Protein AF-0000000072275274 (afdb_homodimer)

Foldseek 3Di:
DADPLLVLLLQLLLVQLVCVFAFDALVVSCVVSVNDSVSSVVSQVLCVVVQQKDWDDDPRTGIHGRDNQQPAFQVNSRCSGVNFDQPDQCLTPRRHDDDPPDPDLVPDPCNVVSNVVVVVVCVFRVQATSVQVNVVHTGPPDDDPDPVPPPPDDPPPPDD/DADPLLVLLLQLLLVQLVCVFAFDALVVSCVVSVNDSVSSVVSQVLCVVVQQKDWDDDPRTGIHGRDNQQPAFQVNSRCSGVNFDQPDQCLTPRRHDDDPPDPDLVPDPVNVVSNVVVVVVCVFRVQATSVQVNVVHTGPPDDDPDPVPPPPDDPPPPDD

Nearest PDB structures (foldseek):
  2y75-assembly1_E  TM=8.906E-01  e=1.916E-09  Bacillus subtilis
  4cic-assembly1_B  TM=8.466E-01  e=2.008E-08  Thermincola potens JR
  6hse-assembly1_A  TM=7.602E-01  e=4.395E-08  Streptomyces venezuelae ATCC 10712
  7b0c-assembly1_B  TM=7.721E-01  e=1.466E-07  Streptomyces coelicolor A3(2)
  3k69-assembly1_A-2  TM=6.746E-01  e=3.126E-05  Lactiplantibacillus plantarum

Radius of gyration: 22.83 Å; Cα contacts (8 Å, |Δi|>4): 471; chains: 2; bounding box: 51×75×67 Å

pLDDT: mean 88.34, std 17.39, range [26.27, 98.5]

Structure (mmCIF, N/CA/C/O backbone):
data_AF-0000000072275274-model_v1
#
loop_
_entity.id
_entity.type
_entity.pdbx_description
1 polymer 'Transcriptional regulator, BadM/Rrf2 family'
#
loop_
_atom_site.group_PDB
_atom_site.id
_atom_site.type_symbol
_atom_site.label_atom_id
_atom_site.label_alt_id
_atom_site.label_comp_id
_atom_site.label_asym_id
_atom_site.label_entity_id
_atom_site.label_seq_id
_atom_site.pdbx_PDB_ins_code
_atom_site.Cartn_x
_atom_site.Cartn_y
_atom_site.Cartn_z
_atom_site.occupancy
_atom_site.B_iso_or_equiv
_atom_site.auth_seq_id
_atom_site.auth_comp_id
_atom_site.auth_asym_id
_atom_site.auth_atom_id
_atom_site.pdbx_PDB_model_num
ATOM 1 N N . MET A 1 1 ? 1.048 -0.5 5.277 1 85.62 1 MET A N 1
ATOM 2 C CA . MET A 1 1 ? 0.809 0.505 6.309 1 85.62 1 MET A CA 1
ATOM 3 C C . MET A 1 1 ? 1.769 1.681 6.156 1 85.62 1 MET A C 1
ATOM 5 O O . MET A 1 1 ? 2.949 1.489 5.863 1 85.62 1 MET A O 1
ATOM 9 N N . ILE A 1 2 ? 1.286 2.84 6.16 1 94.25 2 ILE A N 1
ATOM 10 C CA . ILE A 1 2 ? 2.17 3.998 6.07 1 94.25 2 ILE A CA 1
ATOM 11 C C . ILE A 1 2 ? 3.045 4.074 7.32 1 94.25 2 ILE A C 1
ATOM 13 O O . ILE A 1 2 ? 2.684 3.543 8.375 1 94.25 2 ILE A O 1
ATOM 17 N N . SER A 1 3 ? 4.188 4.684 7.156 1 95.69 3 SER A N 1
ATOM 18 C CA . SER A 1 3 ? 5.113 4.781 8.281 1 95.69 3 SER A CA 1
ATOM 19 C C . SER A 1 3 ? 4.578 5.719 9.359 1 95.69 3 SER A C 1
ATOM 21 O O . SER A 1 3 ? 3.738 6.578 9.078 1 95.69 3 SER A O 1
ATOM 23 N N . GLN A 1 4 ? 5.109 5.531 10.547 1 94.44 4 GLN A N 1
ATOM 24 C CA . GLN A 1 4 ? 4.793 6.453 11.633 1 94.44 4 GLN A CA 1
ATOM 25 C C . GLN A 1 4 ? 5.25 7.871 11.297 1 94.44 4 GLN A C 1
ATOM 27 O O . GLN A 1 4 ? 4.57 8.844 11.633 1 94.44 4 GLN A O 1
ATOM 32 N N . LYS A 1 5 ? 6.344 7.969 10.641 1 96.88 5 LYS A N 1
ATOM 33 C CA . LYS A 1 5 ? 6.859 9.273 10.227 1 96.88 5 LYS A CA 1
ATOM 34 C C . LYS A 1 5 ? 5.875 9.984 9.297 1 96.88 5 LYS A C 1
ATOM 36 O O . LYS A 1 5 ? 5.637 11.18 9.445 1 96.88 5 LYS A O 1
ATOM 41 N N . ALA A 1 6 ? 5.352 9.25 8.383 1 97.06 6 ALA A N 1
ATOM 42 C CA . ALA A 1 6 ? 4.371 9.828 7.469 1 97.06 6 ALA A CA 1
ATOM 43 C C . ALA A 1 6 ? 3.111 10.258 8.211 1 97.06 6 ALA A C 1
ATOM 45 O O . ALA A 1 6 ? 2.561 11.328 7.945 1 97.06 6 ALA A O 1
ATOM 46 N N . LYS A 1 7 ? 2.68 9.422 9.133 1 95.62 7 LYS A N 1
ATOM 47 C CA . LYS A 1 7 ? 1.51 9.766 9.938 1 95.62 7 LYS A CA 1
ATOM 48 C C . LYS A 1 7 ? 1.721 11.078 10.688 1 95.62 7 LYS A C 1
ATOM 50 O O . LYS A 1 7 ? 0.887 11.984 10.609 1 95.62 7 LYS A O 1
ATOM 55 N N . TYR A 1 8 ? 2.842 11.188 11.32 1 96.31 8 TYR A N 1
ATOM 56 C CA . TYR A 1 8 ? 3.172 12.406 12.055 1 96.31 8 TYR A CA 1
ATOM 57 C C . TYR A 1 8 ? 3.338 13.586 11.102 1 96.31 8 TYR A C 1
ATOM 59 O O . TYR A 1 8 ? 2.982 14.719 11.445 1 96.31 8 TYR A O 1
ATOM 67 N N . GLY A 1 9 ? 3.896 13.273 9.961 1 97.5 9 GLY A N 1
ATOM 68 C CA . GLY A 1 9 ? 4.047 14.312 8.961 1 97.5 9 GLY A CA 1
ATOM 69 C C . GLY A 1 9 ? 2.725 14.914 8.523 1 97.5 9 GLY A C 1
ATOM 70 O O . GLY A 1 9 ? 2.582 16.141 8.461 1 97.5 9 GLY A O 1
ATOM 71 N N . PHE A 1 10 ? 1.796 14.047 8.305 1 97.19 10 PHE A N 1
ATOM 72 C CA . PHE A 1 10 ? 0.473 14.523 7.926 1 97.19 10 PHE A CA 1
ATOM 73 C C . PHE A 1 10 ? -0.161 15.32 9.055 1 97.19 10 PHE A C 1
ATOM 75 O O . PHE A 1 10 ? -0.739 16.391 8.828 1 97.19 10 PHE A O 1
ATOM 82 N N . ARG A 1 11 ? -0.043 14.883 10.219 1 95.75 11 ARG A N 1
ATOM 83 C CA . ARG A 1 11 ? -0.607 15.586 11.367 1 95.75 11 ARG A CA 1
ATOM 84 C C . ARG A 1 11 ? 0.014 16.969 11.523 1 95.75 11 ARG A C 1
ATOM 86 O O . ARG A 1 11 ? -0.688 17.938 11.805 1 95.75 11 ARG A O 1
ATOM 93 N N . ALA A 1 12 ? 1.285 17.031 11.359 1 97 12 ALA A N 1
ATOM 94 C CA . ALA A 1 12 ? 1.985 18.312 11.445 1 97 12 ALA A CA 1
ATOM 95 C C . ALA A 1 12 ? 1.513 19.266 10.359 1 97 12 ALA A C 1
ATOM 97 O O . ALA A 1 12 ? 1.253 20.438 10.633 1 97 12 ALA A O 1
ATOM 98 N N . LEU A 1 13 ? 1.371 18.75 9.188 1 97.62 13 LEU A N 1
ATOM 99 C CA . LEU A 1 13 ? 0.952 19.578 8.062 1 97.62 13 LEU A CA 1
ATOM 100 C C . LEU A 1 13 ? -0.469 20.094 8.266 1 97.62 13 LEU A C 1
ATOM 102 O O . LEU A 1 13 ? -0.765 21.25 7.953 1 97.62 13 LEU A O 1
ATOM 106 N N . PHE A 1 14 ? -1.295 19.25 8.82 1 96.25 14 PHE A N 1
ATOM 107 C CA . PHE A 1 14 ? -2.66 19.688 9.094 1 96.25 14 PHE A CA 1
ATOM 108 C C . PHE A 1 14 ? -2.682 20.75 10.188 1 96.25 14 PHE A C 1
ATOM 110 O O . PHE A 1 14 ? -3.459 21.703 10.125 1 96.25 14 PHE A O 1
ATOM 117 N N . ALA A 1 15 ? -1.87 20.531 11.211 1 96 15 ALA A N 1
ATOM 118 C CA . ALA A 1 15 ? -1.771 21.547 12.258 1 96 15 ALA A CA 1
ATOM 119 C C . ALA A 1 15 ? -1.377 22.906 11.672 1 96 15 ALA A C 1
ATOM 121 O O . ALA A 1 15 ? -1.971 23.938 12.016 1 96 15 ALA A O 1
ATOM 122 N N . LEU A 1 16 ? -0.449 22.906 10.797 1 97.12 16 LEU A N 1
ATOM 123 C CA . LEU A 1 16 ? 0.019 24.141 10.18 1 97.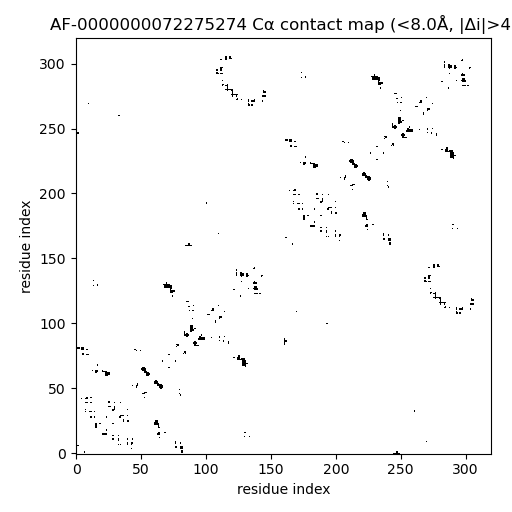12 16 LEU A CA 1
ATOM 124 C C . LEU A 1 16 ? -1.041 24.703 9.242 1 97.12 16 LEU A C 1
ATOM 126 O O . LEU A 1 16 ? -1.216 25.922 9.164 1 97.12 16 LEU A O 1
ATOM 130 N N . ALA A 1 17 ? -1.675 23.828 8.516 1 96.56 17 ALA A N 1
ATOM 131 C CA . ALA A 1 17 ? -2.732 24.266 7.605 1 96.56 17 ALA A CA 1
ATOM 132 C C . ALA A 1 17 ? -3.875 24.922 8.375 1 96.56 17 ALA A C 1
ATOM 134 O O . ALA A 1 17 ? -4.453 25.906 7.918 1 96.56 17 ALA A O 1
ATOM 135 N N . ASP A 1 18 ? -4.16 24.422 9.531 1 94.94 18 ASP A N 1
ATOM 136 C CA . ASP A 1 18 ? -5.25 24.922 10.367 1 94.94 18 ASP A CA 1
ATOM 137 C C . ASP A 1 18 ? -4.926 26.312 10.906 1 94.94 18 ASP A C 1
ATOM 139 O O . ASP A 1 18 ? -5.824 27.047 11.312 1 94.94 18 ASP A O 1
ATOM 143 N N . ALA A 1 19 ? -3.678 26.656 10.906 1 93.38 19 ALA A N 1
ATOM 144 C CA . ALA A 1 19 ? -3.244 27.938 11.445 1 93.38 19 ALA A CA 1
ATOM 145 C C . ALA A 1 19 ? -3.48 29.062 10.445 1 93.38 19 ALA A C 1
ATOM 147 O O . ALA A 1 19 ? -3.254 30.234 10.75 1 93.38 19 ALA A O 1
ATOM 148 N N . GLU A 1 20 ? -3.994 28.766 9.266 1 87.38 20 GLU A N 1
ATOM 149 C CA . GLU A 1 20 ? -4.41 29.719 8.234 1 87.38 20 GLU A CA 1
ATOM 150 C C . GLU A 1 20 ? -3.361 30.812 8.031 1 87.38 20 GLU A C 1
ATOM 152 O O . GLU A 1 20 ? -3.68 32 8.078 1 87.38 20 GLU A O 1
ATOM 157 N N . GLY A 1 21 ? -2.164 30.375 7.781 1 79.62 21 GLY A N 1
ATOM 158 C CA . GLY A 1 21 ? -1.122 31.344 7.465 1 79.62 21 GLY A CA 1
ATOM 159 C C . GLY A 1 21 ? -0.315 31.766 8.68 1 79.62 21 GLY A C 1
ATOM 160 O O . GLY A 1 21 ? 0.692 32.469 8.547 1 79.62 21 GLY A O 1
ATOM 161 N N . GLY A 1 22 ? -0.705 31.344 9.852 1 86.56 22 GLY A N 1
ATOM 162 C CA . GLY A 1 22 ? 0.077 31.625 11.047 1 86.56 22 GLY A CA 1
ATOM 163 C C . GLY A 1 22 ? 1.224 30.656 11.25 1 86.56 22 GLY A C 1
ATOM 164 O O . GLY A 1 22 ? 1.277 29.594 10.609 1 86.56 22 GLY A O 1
ATOM 165 N N . GLN A 1 23 ? 2.146 31.156 12.062 1 94.06 23 GLN A N 1
ATOM 166 C CA . GLN A 1 23 ? 3.279 30.312 12.461 1 94.06 23 GLN A CA 1
ATOM 167 C C . GLN A 1 23 ? 2.998 29.594 13.773 1 94.06 23 GLN A C 1
ATOM 169 O O . GLN A 1 23 ? 2.365 30.156 14.672 1 94.06 23 GLN A O 1
ATOM 174 N N . LEU A 1 24 ? 3.396 28.391 13.789 1 96.69 24 LEU A N 1
ATOM 175 C CA . LEU A 1 24 ? 3.271 27.625 15.031 1 96.69 24 LEU A CA 1
ATOM 176 C C . LEU A 1 24 ? 4.641 27.203 15.555 1 96.69 24 LEU A C 1
ATOM 178 O O . LEU A 1 24 ? 5.516 26.828 14.773 1 96.69 24 LEU A O 1
ATOM 182 N N . ARG A 1 25 ? 4.711 27.328 16.875 1 96.12 25 ARG A N 1
ATOM 183 C CA . ARG A 1 25 ? 5.918 26.812 17.516 1 96.12 25 ARG A CA 1
ATOM 184 C C . ARG A 1 25 ? 5.938 25.297 17.5 1 96.12 25 ARG A C 1
ATOM 186 O O . ARG A 1 25 ? 4.883 24.656 17.578 1 96.12 25 ARG A O 1
ATOM 193 N N . ILE A 1 26 ? 7.148 24.719 17.375 1 96.25 26 ILE A N 1
ATOM 194 C CA . ILE A 1 26 ? 7.297 23.266 17.312 1 96.25 26 ILE A CA 1
ATOM 195 C C . ILE A 1 26 ? 6.695 22.641 18.562 1 96.25 26 ILE A C 1
ATOM 197 O O . ILE A 1 26 ? 6.109 21.547 18.5 1 96.25 26 ILE A O 1
ATOM 201 N N . GLU A 1 27 ? 6.773 23.328 19.734 1 95.75 27 GLU A N 1
ATOM 202 C CA . GLU A 1 27 ? 6.23 22.812 20.984 1 95.75 27 GLU A CA 1
ATOM 203 C C . GLU A 1 27 ? 4.711 22.703 20.922 1 95.75 27 GLU A C 1
ATOM 205 O O . GLU A 1 27 ? 4.133 21.734 21.438 1 95.75 27 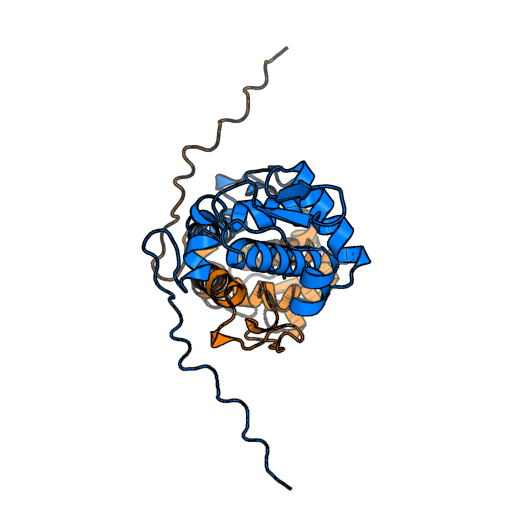GLU A O 1
ATOM 210 N N . ASP A 1 28 ? 4.16 23.625 20.344 1 95.44 28 ASP A N 1
ATOM 211 C CA . ASP A 1 28 ? 2.707 23.641 20.219 1 95.44 28 ASP A CA 1
ATOM 212 C C . ASP A 1 28 ? 2.225 22.531 19.297 1 95.44 28 ASP A C 1
ATOM 214 O O . ASP A 1 28 ? 1.248 21.844 19.594 1 95.44 28 ASP A O 1
ATOM 218 N N . ILE A 1 29 ? 2.924 22.328 18.203 1 96.06 29 ILE A N 1
ATOM 219 C CA . ILE A 1 29 ? 2.561 21.281 17.266 1 96.06 29 ILE A CA 1
ATOM 220 C C . ILE A 1 29 ? 2.719 19.922 17.938 1 96.06 29 ILE A C 1
ATOM 222 O O . ILE A 1 29 ? 1.821 19.078 17.859 1 96.06 29 ILE A O 1
ATOM 226 N N . ALA A 1 30 ? 3.818 19.766 18.609 1 96.62 30 ALA A N 1
ATOM 227 C CA . ALA A 1 30 ? 4.117 18.5 19.266 1 96.62 30 ALA A CA 1
ATOM 228 C C . ALA A 1 30 ? 3.045 18.156 20.297 1 96.62 30 ALA A C 1
ATOM 230 O O . ALA A 1 30 ? 2.561 17.016 20.328 1 96.62 30 ALA A O 1
ATOM 231 N N . GLU A 1 31 ? 2.625 19.109 21.078 1 93.25 31 GLU A N 1
ATOM 232 C CA . GLU A 1 31 ? 1.644 18.906 22.141 1 93.25 31 GLU A CA 1
ATOM 233 C C . GLU A 1 31 ? 0.253 18.656 21.562 1 93.25 31 GLU A C 1
ATOM 235 O O . GLU A 1 31 ? -0.413 17.688 21.938 1 93.25 31 GLU A O 1
ATOM 240 N N . ARG A 1 32 ? -0.113 19.406 20.641 1 89.12 32 ARG A N 1
ATOM 241 C CA . ARG A 1 32 ? -1.459 19.344 20.094 1 89.12 32 ARG A CA 1
ATOM 242 C C . ARG A 1 32 ? -1.647 18.047 19.281 1 89.12 32 ARG A C 1
ATOM 244 O O . ARG A 1 32 ? -2.734 17.469 19.281 1 89.12 32 ARG A O 1
ATOM 251 N N . GLN A 1 33 ? -0.583 17.641 18.594 1 91.75 33 GLN A N 1
ATOM 252 C CA . GLN A 1 33 ? -0.697 16.484 17.719 1 91.75 33 GLN A CA 1
ATOM 253 C C . GLN A 1 33 ? -0.083 15.25 18.359 1 91.75 33 GLN A C 1
ATOM 255 O O . GLN A 1 33 ? 0.022 14.195 17.719 1 91.75 33 GLN A O 1
ATOM 260 N N . ARG A 1 34 ? 0.356 15.375 19.625 1 90.88 34 ARG A N 1
ATOM 261 C CA . ARG A 1 34 ? 0.912 14.258 20.375 1 90.88 34 ARG A CA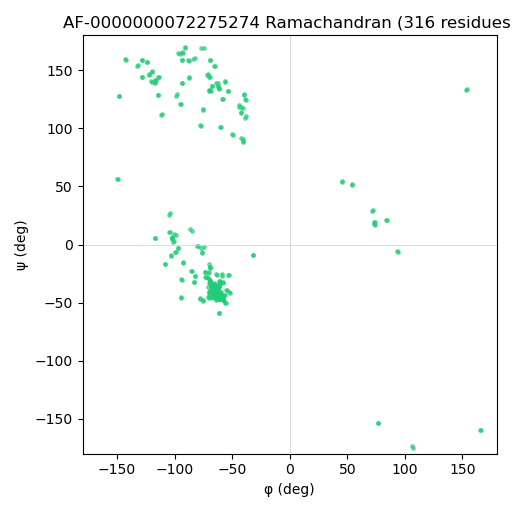 1
ATOM 262 C C . ARG A 1 34 ? 2.061 13.602 19.609 1 90.88 34 ARG A C 1
ATOM 264 O O . ARG A 1 34 ? 2.072 12.383 19.422 1 90.88 34 ARG A O 1
ATOM 271 N N . ILE A 1 35 ? 2.988 14.367 19.188 1 95.19 35 ILE A N 1
ATOM 272 C CA . ILE A 1 35 ? 4.18 13.906 18.469 1 95.19 35 ILE A CA 1
ATOM 273 C C . ILE A 1 35 ? 5.418 14.164 19.328 1 95.19 35 ILE A C 1
ATOM 275 O O . ILE A 1 35 ? 5.613 15.281 19.828 1 95.19 35 ILE A O 1
ATOM 279 N N . PRO A 1 36 ? 6.199 13.125 19.5 1 95.69 36 PRO A N 1
ATOM 280 C CA . PRO A 1 36 ? 7.453 13.406 20.203 1 95.69 36 PRO A CA 1
ATOM 281 C C . PRO A 1 36 ? 8.25 14.539 19.562 1 95.69 36 PRO A C 1
ATOM 283 O O . PRO A 1 36 ? 8.477 14.523 18.344 1 95.69 36 PRO A O 1
ATOM 286 N N . ARG A 1 37 ? 8.695 15.461 20.375 1 96.5 37 ARG A N 1
ATOM 287 C CA . ARG A 1 37 ? 9.305 16.688 19.891 1 96.5 37 ARG A CA 1
ATOM 288 C C . ARG A 1 37 ? 10.523 16.391 19.016 1 96.5 37 ARG A C 1
ATOM 290 O O . ARG A 1 37 ? 10.695 17 17.953 1 96.5 37 ARG A O 1
ATOM 297 N N . LYS A 1 38 ? 11.336 15.492 19.438 1 96.44 38 LYS A N 1
ATOM 298 C CA . LYS A 1 38 ? 12.555 15.172 18.688 1 96.44 38 LYS A CA 1
ATOM 299 C C . LYS A 1 38 ? 12.227 14.609 17.312 1 96.44 38 LYS A C 1
ATOM 301 O O . LYS A 1 38 ? 12.891 14.938 16.328 1 96.44 38 LYS A O 1
ATOM 306 N N . PHE A 1 39 ? 11.258 13.82 17.297 1 96.44 39 PHE A N 1
ATOM 307 C CA . PHE A 1 39 ? 10.828 13.234 16.047 1 96.44 39 PHE A CA 1
ATOM 308 C C . PHE A 1 39 ? 10.219 14.289 15.133 1 96.44 39 PHE A C 1
ATOM 310 O O . PHE A 1 39 ? 10.477 14.305 13.922 1 96.44 39 PHE A O 1
ATOM 317 N N . LEU A 1 40 ? 9.453 15.188 15.727 1 98 40 LEU A N 1
ATOM 318 C CA . LEU A 1 40 ? 8.812 16.266 14.977 1 98 40 LEU A CA 1
ATOM 319 C C . LEU A 1 40 ? 9.852 17.188 14.359 1 98 40 LEU A C 1
ATOM 321 O O . LEU A 1 40 ? 9.672 17.672 13.234 1 98 40 LEU A O 1
ATOM 325 N N . GLU A 1 41 ? 10.898 17.438 15.023 1 97.62 41 GLU A N 1
ATOM 326 C CA . GLU A 1 41 ? 11.969 18.266 14.5 1 97.62 41 GLU A CA 1
ATOM 327 C C . GLU A 1 41 ? 12.539 17.688 13.211 1 97.62 41 GLU A C 1
ATOM 329 O O . GLU A 1 41 ? 12.75 18.422 12.234 1 97.62 41 GLU A O 1
ATOM 334 N N . GLN A 1 42 ? 12.75 16.406 13.203 1 97.69 42 GLN A N 1
ATOM 335 C CA . GLN A 1 42 ? 13.281 15.734 12.016 1 97.69 42 GLN A CA 1
ATOM 336 C C . GLN A 1 42 ? 12.281 15.805 10.859 1 97.69 42 GLN A C 1
ATOM 338 O O . GLN A 1 42 ? 12.672 16.031 9.711 1 97.69 42 GLN A O 1
ATOM 343 N N . ILE A 1 43 ? 11.094 15.609 11.156 1 98.19 43 ILE A N 1
ATOM 344 C CA . ILE A 1 43 ? 10.039 15.633 10.148 1 98.19 43 ILE A CA 1
ATOM 345 C C . ILE A 1 43 ? 9.93 17.031 9.547 1 98.19 43 ILE A C 1
ATOM 347 O O . ILE A 1 43 ? 9.898 17.188 8.32 1 98.19 43 ILE A O 1
ATOM 351 N N . LEU A 1 44 ? 9.906 18.062 10.438 1 98.06 44 LEU A N 1
ATOM 352 C CA . LEU A 1 44 ? 9.766 19.438 9.969 1 98.06 44 LEU A CA 1
ATOM 353 C C . LEU A 1 44 ? 10.984 19.875 9.164 1 98.06 44 LEU A C 1
ATOM 355 O O . LEU A 1 44 ? 10.859 20.641 8.211 1 98.06 44 LEU A O 1
ATOM 359 N N . LEU A 1 45 ? 12.117 19.359 9.539 1 97.69 45 LEU A N 1
ATOM 360 C CA . LEU A 1 45 ? 13.32 19.656 8.773 1 97.69 45 LEU A CA 1
ATOM 361 C C . LEU A 1 45 ? 13.219 19.062 7.363 1 97.69 45 LEU A C 1
ATOM 363 O O . LEU A 1 45 ? 13.531 19.75 6.383 1 97.69 45 LEU A O 1
ATOM 367 N N . ASP A 1 46 ? 12.781 17.859 7.285 1 97.38 46 ASP A N 1
ATOM 368 C CA . ASP A 1 46 ? 12.594 17.203 5.992 1 97.38 46 ASP A CA 1
ATOM 369 C C . ASP A 1 46 ? 11.578 17.969 5.137 1 97.38 46 ASP A C 1
ATOM 371 O O . ASP A 1 46 ? 11.82 18.219 3.955 1 97.38 46 ASP A O 1
ATOM 375 N N . LEU A 1 47 ? 10.477 18.328 5.738 1 98.06 47 LEU A N 1
ATOM 376 C CA . LEU A 1 47 ? 9.422 19.047 5.031 1 98.06 47 LEU A CA 1
ATOM 377 C C . LEU A 1 47 ? 9.914 20.406 4.559 1 98.06 47 LEU A C 1
ATOM 379 O O . LEU A 1 47 ? 9.539 20.875 3.479 1 98.06 47 LEU A O 1
ATOM 383 N N . LYS A 1 48 ? 10.734 21.047 5.375 1 97.56 48 LYS A N 1
ATOM 384 C CA . LYS A 1 48 ? 11.32 22.344 5.02 1 97.56 48 LYS A CA 1
ATOM 385 C C . LYS A 1 48 ? 12.273 22.203 3.834 1 97.56 48 LYS A C 1
ATOM 387 O O . LYS A 1 48 ? 12.211 23 2.889 1 97.56 48 LYS A O 1
ATOM 392 N N . HIS A 1 49 ? 13.062 21.172 3.857 1 97.19 49 HIS A N 1
ATOM 393 C CA . HIS A 1 49 ? 14.031 20.938 2.797 1 97.19 49 HIS A CA 1
ATOM 394 C C . HIS A 1 49 ? 13.344 20.688 1.461 1 97.19 49 HIS A C 1
ATOM 396 O O . HIS A 1 49 ? 13.883 21.016 0.405 1 97.19 49 HIS A O 1
ATOM 402 N N . HIS A 1 50 ? 12.148 20.219 1.548 1 96.31 50 HIS A N 1
ATOM 403 C CA . HIS A 1 50 ? 11.445 19.875 0.318 1 96.31 50 HIS A CA 1
ATOM 404 C C . HIS A 1 50 ? 10.422 20.938 -0.053 1 96.31 50 HIS A C 1
ATOM 406 O O . HIS A 1 50 ? 9.578 20.719 -0.932 1 96.31 50 HIS A O 1
ATOM 412 N N . GLY A 1 51 ? 10.414 22.016 0.661 1 96.62 51 GLY A N 1
ATOM 413 C CA . GLY A 1 51 ? 9.672 23.203 0.258 1 96.62 51 GLY A CA 1
ATOM 414 C C . GLY A 1 51 ? 8.211 23.156 0.66 1 96.62 51 GLY A C 1
ATOM 415 O O . GLY A 1 51 ? 7.379 23.844 0.068 1 96.62 51 GLY A O 1
ATOM 416 N N . LEU A 1 52 ? 7.863 22.359 1.632 1 97.5 52 LEU A N 1
ATOM 417 C CA . LEU A 1 52 ? 6.473 22.297 2.072 1 97.5 52 LEU A CA 1
ATOM 418 C C . LEU A 1 52 ? 6.234 23.234 3.25 1 97.5 52 LEU A C 1
ATOM 420 O O . LEU A 1 52 ? 5.129 23.75 3.418 1 97.5 52 LEU A O 1
ATOM 424 N N . VAL A 1 53 ? 7.32 23.438 4.059 1 97.62 53 VAL A N 1
ATOM 425 C CA . VAL A 1 53 ? 7.203 24.281 5.242 1 97.62 53 VAL A CA 1
ATOM 426 C C . VAL A 1 53 ? 8.367 25.266 5.293 1 97.62 53 VAL A C 1
ATOM 428 O O . VAL A 1 53 ? 9.398 25.047 4.645 1 97.62 53 VAL A O 1
ATOM 431 N N . VAL A 1 54 ? 8.141 26.375 5.941 1 97.06 54 VAL A N 1
ATOM 432 C CA . VAL A 1 54 ? 9.18 27.359 6.191 1 97.06 54 VAL A CA 1
ATOM 433 C C . VAL A 1 54 ? 9.367 27.547 7.699 1 97.06 54 VAL A C 1
ATOM 435 O O . VAL A 1 54 ? 8.43 27.344 8.477 1 97.06 54 VAL A O 1
ATOM 438 N N . SER A 1 55 ? 10.578 27.844 8.055 1 96 55 SER A N 1
ATOM 439 C CA . SER A 1 55 ? 10.891 28.078 9.461 1 96 55 SER A CA 1
ATOM 440 C C . SER A 1 55 ? 11.344 29.516 9.695 1 96 55 SER A C 1
ATOM 442 O O . SER A 1 55 ? 11.977 30.125 8.836 1 96 55 SER A O 1
ATOM 444 N N . PHE A 1 56 ? 10.922 30.047 10.797 1 94.25 56 PHE A N 1
ATOM 445 C CA . PHE A 1 56 ? 11.297 31.391 11.227 1 94.25 56 PHE A CA 1
ATOM 446 C C . PHE A 1 56 ? 12.016 31.344 12.57 1 94.25 56 PHE A C 1
ATOM 448 O O . PHE A 1 56 ? 11.625 30.578 13.461 1 94.25 56 PHE A O 1
ATOM 455 N N . ARG A 1 57 ? 13.031 32.156 12.656 1 90.88 57 ARG A N 1
ATOM 456 C CA . ARG A 1 57 ? 13.805 32.219 13.898 1 90.88 57 ARG A CA 1
ATOM 457 C C . ARG A 1 57 ? 13.328 33.344 14.797 1 90.88 57 ARG A C 1
ATOM 459 O O . ARG A 1 57 ? 12.602 34.25 14.344 1 90.88 57 ARG A O 1
ATOM 466 N N . GLY A 1 58 ? 13.695 33.344 16.109 1 86.88 58 GLY A N 1
ATOM 467 C CA . GLY A 1 58 ? 13.406 34.406 17.047 1 86.88 58 GLY A CA 1
ATOM 468 C C . GLY A 1 58 ? 12.328 34.062 18.047 1 86.88 58 GLY A C 1
ATOM 469 O O . GLY A 1 58 ? 11.812 32.938 18.047 1 86.88 58 GLY A O 1
ATOM 470 N N . LYS A 1 59 ? 11.867 35 18.891 1 85 59 LYS A N 1
ATOM 471 C CA . LYS A 1 59 ? 10.898 34.812 19.969 1 85 59 LYS A CA 1
ATOM 472 C C . LYS A 1 59 ? 9.539 34.375 19.422 1 85 59 LYS A C 1
ATOM 474 O O . LYS A 1 59 ? 8.844 33.562 20.016 1 85 59 LYS A O 1
ATOM 479 N N . ASN A 1 60 ? 9.273 34.938 18.281 1 83.38 60 ASN A N 1
ATOM 480 C CA . ASN A 1 60 ? 8 34.594 17.656 1 83.38 60 ASN A CA 1
ATOM 481 C C . ASN A 1 60 ? 8.195 33.625 16.5 1 83.38 60 ASN A C 1
ATOM 483 O O . ASN A 1 60 ? 7.402 33.594 15.555 1 83.38 60 ASN A O 1
ATOM 487 N N . GLY A 1 61 ? 9.289 32.875 16.656 1 90.69 61 GLY A N 1
ATOM 488 C CA . GLY A 1 61 ? 9.586 31.969 15.57 1 90.69 61 GLY A CA 1
ATOM 489 C C . GLY A 1 61 ? 8.703 30.734 15.57 1 90.69 61 GLY A C 1
ATOM 490 O O . GLY A 1 61 ? 7.844 30.578 16.438 1 90.69 61 GLY A O 1
ATOM 491 N N . GLY A 1 62 ? 8.789 29.953 14.414 1 95.94 62 GLY A N 1
ATOM 492 C CA . GLY A 1 62 ? 7.977 28.766 14.234 1 95.94 62 GLY A CA 1
ATOM 493 C C . GLY A 1 62 ? 7.961 28.266 12.805 1 95.94 62 GLY A C 1
ATOM 494 O O . GLY A 1 62 ? 8.945 28.406 12.078 1 95.94 62 GLY A O 1
ATOM 495 N N . TYR A 1 63 ? 6.98 27.531 12.562 1 97.62 63 TYR A N 1
ATOM 496 C CA . TYR A 1 63 ? 6.836 26.906 11.25 1 97.62 63 TYR A CA 1
ATOM 497 C C . TYR A 1 63 ? 5.52 27.312 10.602 1 97.62 63 TYR A C 1
ATOM 499 O O . TYR A 1 63 ? 4.527 27.562 11.289 1 97.62 63 TYR A O 1
ATOM 507 N N . ALA A 1 64 ? 5.57 27.422 9.336 1 97.31 64 ALA A N 1
ATOM 508 C CA . ALA A 1 64 ? 4.375 27.688 8.547 1 97.31 64 ALA A CA 1
ATOM 509 C C . ALA A 1 64 ? 4.41 26.922 7.223 1 97.31 64 ALA A C 1
ATOM 511 O O . ALA A 1 64 ? 5.477 26.469 6.789 1 97.31 64 ALA A O 1
ATOM 512 N N . LEU A 1 65 ? 3.246 26.734 6.633 1 97.31 65 LEU A N 1
ATOM 513 C CA . LEU A 1 65 ? 3.223 26.156 5.293 1 97.31 65 LEU A CA 1
ATOM 514 C C . LEU A 1 65 ? 3.834 27.109 4.273 1 97.31 65 LEU A C 1
ATOM 516 O O . LEU A 1 65 ? 3.584 28.312 4.316 1 97.31 65 LEU A O 1
ATOM 520 N N . ARG A 1 66 ? 4.594 26.594 3.459 1 96.31 66 ARG A N 1
ATOM 521 C CA . ARG A 1 66 ? 5.176 27.391 2.389 1 96.31 66 ARG A CA 1
ATOM 522 C C . ARG A 1 66 ? 4.207 27.547 1.222 1 96.31 66 ARG A C 1
ATOM 524 O O . ARG A 1 66 ? 4.273 28.516 0.468 1 96.31 66 ARG A O 1
ATOM 531 N N . ARG A 1 67 ? 3.334 26.594 1.071 1 95.06 67 ARG A N 1
ATOM 532 C CA . ARG A 1 67 ? 2.377 26.531 -0.027 1 95.06 67 ARG A CA 1
ATOM 533 C C . ARG A 1 67 ? 0.947 26.438 0.498 1 95.06 67 ARG A C 1
ATOM 535 O O . ARG A 1 67 ? 0.726 26.047 1.644 1 95.06 67 ARG A O 1
ATOM 542 N N . ASP A 1 68 ? -0.012 26.844 -0.344 1 96.56 68 ASP A N 1
ATOM 543 C CA . ASP A 1 68 ? -1.42 26.672 -0.001 1 96.56 68 ASP A CA 1
ATOM 544 C C . ASP A 1 68 ? -1.762 25.188 0.172 1 96.56 68 ASP A C 1
ATOM 546 O O . ASP A 1 68 ? -1.344 24.344 -0.631 1 96.56 68 ASP A O 1
ATOM 550 N N . PRO A 1 69 ? -2.477 24.844 1.217 1 97.44 69 PRO A N 1
ATOM 551 C CA . PRO A 1 69 ? -2.857 23.453 1.431 1 97.44 69 PRO A CA 1
ATOM 552 C C . PRO A 1 69 ? -3.555 22.844 0.219 1 97.44 69 PRO A C 1
ATOM 554 O O . PRO A 1 69 ? -3.48 21.625 0.006 1 97.44 69 PRO A O 1
ATOM 557 N N . LYS A 1 70 ? -4.215 23.609 -0.627 1 96.81 70 LYS A N 1
ATOM 558 C CA . LYS A 1 70 ? -4.93 23.125 -1.805 1 96.81 70 LYS A CA 1
ATOM 559 C C . LYS A 1 70 ? -3.961 22.641 -2.873 1 96.81 70 LYS A C 1
ATOM 561 O O . LYS A 1 70 ? -4.355 21.906 -3.785 1 96.81 70 LYS A O 1
ATOM 566 N N . ASP A 1 71 ? -2.727 23.047 -2.73 1 97.12 71 ASP A N 1
ATOM 567 C CA . ASP A 1 71 ? -1.731 22.734 -3.748 1 97.12 71 ASP A CA 1
ATOM 568 C C . ASP A 1 71 ? -0.848 21.562 -3.297 1 97.12 71 ASP A C 1
ATOM 570 O O . ASP A 1 71 ? 0.109 21.203 -3.986 1 97.12 71 ASP A O 1
ATOM 574 N N . ILE A 1 72 ? -1.094 21 -2.178 1 97.81 72 ILE A N 1
ATOM 575 C CA . ILE A 1 72 ? -0.293 19.906 -1.633 1 97.81 72 ILE A CA 1
ATOM 576 C C . ILE A 1 72 ? -1.104 18.609 -1.645 1 97.81 72 ILE A C 1
ATOM 578 O O . ILE A 1 72 ? -2.07 18.469 -0.89 1 97.81 72 ILE A O 1
ATOM 582 N N . SER A 1 73 ? -0.726 17.672 -2.451 1 98.12 73 SER A N 1
ATOM 583 C CA . SER A 1 73 ? -1.447 16.406 -2.553 1 98.12 73 SER A CA 1
ATOM 584 C C . SER A 1 73 ? -0.932 15.398 -1.537 1 98.12 73 SER A C 1
ATOM 586 O O . SER A 1 73 ? 0.189 15.523 -1.039 1 98.12 73 SER A O 1
ATOM 588 N N . PHE A 1 74 ? -1.73 14.461 -1.248 1 98.5 74 PHE A N 1
ATOM 589 C CA . PHE A 1 74 ? -1.327 13.391 -0.335 1 98.5 74 PHE A CA 1
ATOM 590 C C . PHE A 1 74 ? -0.164 12.594 -0.913 1 98.5 74 PHE A C 1
ATOM 592 O O . PHE A 1 74 ? 0.724 12.164 -0.176 1 98.5 74 PHE A O 1
ATOM 599 N N . THR A 1 75 ? -0.186 12.367 -2.223 1 97.88 75 THR A N 1
ATOM 600 C CA . THR A 1 75 ? 0.883 11.609 -2.867 1 97.88 75 THR A CA 1
ATOM 601 C C . THR A 1 75 ? 2.225 12.312 -2.693 1 97.88 75 THR A C 1
ATOM 603 O O . THR A 1 75 ? 3.246 11.672 -2.445 1 97.88 75 THR A O 1
ATOM 606 N N . GLU A 1 76 ? 2.178 13.625 -2.867 1 97.5 76 GLU A N 1
ATOM 607 C CA . GLU A 1 76 ? 3.406 14.398 -2.715 1 97.5 76 GLU A CA 1
ATOM 608 C C . GLU A 1 76 ? 4.012 14.203 -1.327 1 97.5 76 GLU A C 1
ATOM 610 O O . GLU A 1 76 ? 5.207 13.93 -1.198 1 97.5 76 GLU A O 1
ATOM 615 N N . VAL A 1 77 ? 3.215 14.289 -0.304 1 98.31 77 VAL A N 1
ATOM 616 C CA . VAL A 1 77 ? 3.676 14.164 1.076 1 98.31 77 VAL A CA 1
ATOM 617 C C . VAL A 1 77 ? 4.148 12.734 1.34 1 98.31 77 VAL A C 1
ATOM 619 O O . VAL A 1 77 ? 5.219 12.523 1.911 1 98.31 77 VAL A O 1
ATOM 622 N N . LEU A 1 78 ? 3.367 11.789 0.902 1 97.88 78 LEU A N 1
ATOM 623 C CA . LEU A 1 78 ? 3.697 10.383 1.132 1 97.88 78 LEU A CA 1
ATOM 624 C C . LEU A 1 78 ? 5.023 10.023 0.471 1 97.88 78 LEU A C 1
ATOM 626 O O . LEU A 1 78 ? 5.875 9.383 1.09 1 97.88 78 LEU A O 1
ATOM 630 N N . ARG A 1 79 ? 5.23 10.406 -0.76 1 96.81 79 ARG A N 1
ATOM 631 C CA . ARG A 1 79 ? 6.453 10.086 -1.483 1 96.81 79 ARG A CA 1
ATOM 632 C C . ARG A 1 79 ? 7.66 10.781 -0.857 1 96.81 79 ARG A C 1
ATOM 634 O O . ARG A 1 79 ? 8.766 10.234 -0.849 1 96.81 79 ARG A O 1
ATOM 641 N N . LEU A 1 80 ? 7.41 11.938 -0.371 1 96.94 80 LEU A N 1
ATOM 642 C CA . LEU A 1 80 ? 8.484 12.688 0.272 1 96.94 80 LEU A CA 1
ATOM 643 C C . LEU A 1 80 ? 8.984 11.961 1.517 1 96.94 80 LEU A C 1
ATOM 645 O O . LEU A 1 80 ? 10.188 11.906 1.771 1 96.94 80 LEU A O 1
ATOM 649 N N . ILE A 1 81 ? 8.086 11.398 2.258 1 97.06 81 ILE A N 1
ATOM 650 C CA . ILE A 1 81 ? 8.445 10.844 3.559 1 97.06 81 ILE A CA 1
ATOM 651 C C . ILE A 1 81 ? 8.75 9.352 3.42 1 97.06 81 ILE A C 1
ATOM 653 O O . ILE A 1 81 ? 9.758 8.867 3.93 1 97.06 81 ILE A O 1
ATOM 657 N N . ASP A 1 82 ? 7.859 8.617 2.666 1 96.19 82 ASP A N 1
ATOM 658 C CA . ASP A 1 82 ? 7.969 7.164 2.611 1 96.19 82 ASP A CA 1
ATOM 659 C C . ASP A 1 82 ? 8.68 6.715 1.338 1 96.19 82 ASP A C 1
ATOM 661 O O . ASP A 1 82 ? 9.031 5.543 1.197 1 96.19 82 ASP A O 1
ATOM 665 N N . GLY A 1 83 ? 8.977 7.59 0.446 1 95.25 83 GLY A N 1
ATOM 666 C CA . GLY A 1 83 ? 9.57 7.195 -0.822 1 95.25 83 GLY A CA 1
ATOM 667 C C . GLY A 1 83 ? 8.57 6.598 -1.789 1 95.25 83 GLY A C 1
ATOM 668 O O . GLY A 1 83 ? 7.398 6.988 -1.802 1 95.25 83 GLY A O 1
ATOM 669 N N . PRO A 1 84 ? 9.094 5.73 -2.701 1 95.38 84 PRO A N 1
ATOM 670 C CA . PRO A 1 84 ? 8.18 5.117 -3.67 1 95.38 84 PRO A CA 1
ATOM 671 C C . PRO A 1 84 ? 7.027 4.375 -3.004 1 95.38 84 PRO A C 1
ATOM 673 O O . PRO A 1 84 ? 7.219 3.723 -1.975 1 95.38 84 PRO A O 1
ATOM 676 N N . ILE A 1 85 ? 5.883 4.504 -3.582 1 95.75 85 ILE A N 1
ATOM 677 C CA . ILE A 1 85 ? 4.711 3.926 -2.936 1 95.75 85 ILE A CA 1
ATOM 678 C C . ILE A 1 85 ? 4.113 2.836 -3.824 1 95.75 85 ILE A C 1
ATOM 680 O O . ILE A 1 85 ? 3.066 2.271 -3.506 1 95.75 85 ILE A O 1
ATOM 684 N N . ALA A 1 86 ? 4.77 2.516 -4.93 1 96.31 86 ALA A N 1
ATOM 685 C CA . ALA A 1 86 ? 4.289 1.467 -5.824 1 96.31 86 ALA A CA 1
ATOM 686 C C . ALA A 1 86 ? 4.434 0.09 -5.18 1 96.31 86 ALA A C 1
ATOM 688 O O . ALA A 1 86 ? 5.43 -0.189 -4.512 1 96.31 86 ALA A O 1
ATOM 689 N N . PRO A 1 87 ? 3.48 -0.787 -5.453 1 96.06 87 PRO A N 1
ATOM 690 C CA . PRO A 1 87 ? 3.562 -2.125 -4.863 1 96.06 87 PRO A CA 1
ATOM 691 C C . PRO A 1 87 ? 4.629 -2.996 -5.523 1 96.06 87 PRO A C 1
ATOM 693 O O . PRO A 1 87 ? 5.059 -3.996 -4.945 1 96.06 87 PRO A O 1
ATOM 696 N N . LEU A 1 88 ? 5.004 -2.701 -6.758 1 95.5 88 LEU A N 1
ATOM 697 C CA . LEU A 1 88 ? 6.051 -3.371 -7.52 1 95.5 88 LEU A CA 1
ATOM 698 C C . LEU A 1 88 ? 7.043 -2.359 -8.086 1 95.5 88 LEU A C 1
ATOM 700 O O . LEU A 1 88 ? 6.656 -1.257 -8.477 1 95.5 88 LEU A O 1
ATOM 704 N N . PRO A 1 89 ? 8.266 -2.777 -8.109 1 93.88 89 PRO A N 1
ATOM 705 C CA . PRO A 1 89 ? 9.242 -1.815 -8.625 1 93.88 89 PRO A CA 1
ATOM 706 C C . PRO A 1 89 ? 8.961 -1.42 -10.078 1 93.88 89 PRO A C 1
ATOM 708 O O . PRO A 1 89 ? 9.219 -0.279 -10.469 1 93.88 89 PRO A O 1
ATOM 711 N N . CYS A 1 90 ? 8.43 -2.258 -10.844 1 94.31 90 CYS A N 1
ATOM 712 C CA . CYS A 1 90 ? 8.188 -1.994 -12.25 1 94.31 90 CYS A CA 1
ATOM 713 C C . CYS A 1 90 ? 6.98 -1.078 -12.438 1 94.31 90 CYS A C 1
ATOM 715 O O . CYS A 1 90 ? 6.703 -0.627 -13.547 1 94.31 90 CYS A O 1
ATOM 717 N N . LEU A 1 91 ? 6.289 -0.8 -11.328 1 95.19 91 LEU A N 1
ATOM 718 C CA . LEU A 1 91 ? 5.133 0.084 -11.398 1 95.19 91 LEU A CA 1
ATOM 719 C C . LEU A 1 91 ? 5.477 1.475 -10.875 1 95.19 91 LEU A C 1
ATOM 721 O O . LEU A 1 91 ? 4.68 2.406 -11.008 1 95.19 91 LEU A O 1
ATOM 725 N N . SER A 1 92 ? 6.633 1.627 -10.289 1 95.06 92 SER A N 1
ATOM 726 C CA . SER A 1 92 ? 6.965 2.887 -9.633 1 95.06 92 SER A CA 1
ATOM 727 C C . SER A 1 92 ? 7.172 4.004 -10.656 1 95.06 92 SER A C 1
ATOM 729 O O . SER A 1 92 ? 7.895 3.828 -11.633 1 95.06 92 SER A O 1
ATOM 731 N N . ARG A 1 93 ? 6.586 5.082 -10.406 1 91.44 93 ARG A N 1
ATOM 732 C CA . ARG A 1 93 ? 6.734 6.246 -11.273 1 91.44 93 ARG A CA 1
ATOM 733 C C . ARG A 1 93 ? 7.977 7.051 -10.898 1 91.44 93 ARG A C 1
ATOM 735 O O . ARG A 1 93 ? 8.539 7.758 -11.734 1 91.44 93 ARG A O 1
ATOM 742 N N . THR A 1 94 ? 8.43 6.906 -9.664 1 91.88 94 THR A N 1
ATOM 743 C CA . THR A 1 94 ? 9.523 7.719 -9.141 1 91.88 94 THR A CA 1
ATOM 744 C C . THR A 1 94 ? 10.789 6.891 -9 1 91.88 94 THR A C 1
ATOM 746 O O . THR A 1 94 ? 11.891 7.441 -8.867 1 91.88 94 THR A O 1
ATOM 749 N N . ALA A 1 95 ? 10.711 5.609 -9.016 1 93.44 95 ALA A N 1
ATOM 750 C CA . ALA A 1 95 ? 11.859 4.723 -8.836 1 93.44 95 ALA A CA 1
ATOM 751 C C . ALA A 1 95 ? 11.664 3.416 -9.594 1 93.44 95 ALA A C 1
ATOM 753 O O . ALA A 1 95 ? 11.805 2.332 -9.031 1 93.44 95 ALA A O 1
ATOM 754 N N . TYR A 1 96 ? 11.445 3.535 -10.852 1 94.19 96 TYR A N 1
ATOM 755 C CA . TYR A 1 96 ? 11.203 2.369 -11.695 1 94.19 96 TYR A CA 1
ATOM 756 C C . TYR A 1 96 ? 12.414 1.444 -11.703 1 94.19 96 TYR A C 1
ATOM 758 O O . TYR A 1 96 ? 13.555 1.901 -11.828 1 94.19 96 TYR A O 1
ATOM 766 N N . ARG A 1 97 ? 12.133 0.208 -11.586 1 91.81 97 ARG A N 1
ATOM 767 C CA . ARG A 1 97 ? 13.094 -0.871 -11.773 1 91.81 97 ARG A CA 1
ATOM 768 C C . ARG A 1 97 ? 12.422 -2.123 -12.32 1 91.81 97 ARG A C 1
ATOM 770 O O . ARG A 1 97 ? 11.414 -2.58 -11.773 1 91.81 97 ARG A O 1
ATOM 777 N N . ALA A 1 98 ? 13 -2.553 -13.344 1 90.12 98 ALA A N 1
ATOM 778 C CA . ALA A 1 98 ? 12.445 -3.793 -13.891 1 90.12 98 ALA A CA 1
ATOM 779 C C . ALA A 1 98 ? 12.609 -4.945 -12.898 1 90.12 98 ALA A C 1
ATOM 781 O O . ALA A 1 98 ? 13.633 -5.051 -12.219 1 90.12 98 ALA A O 1
ATOM 782 N N . CYS A 1 99 ? 11.586 -5.699 -12.836 1 87.25 99 CYS A N 1
ATOM 783 C CA . CYS A 1 99 ? 11.711 -6.898 -12.016 1 87.25 99 CYS A CA 1
ATOM 784 C C . CYS A 1 99 ? 12.68 -7.891 -12.641 1 87.25 99 CYS A C 1
ATOM 786 O O . CYS A 1 99 ? 12.633 -8.133 -13.852 1 87.25 99 CYS A O 1
ATOM 788 N N . GLU A 1 100 ? 13.555 -8.398 -11.922 1 79.25 100 GLU A N 1
ATOM 789 C CA . GLU A 1 100 ? 14.547 -9.336 -12.422 1 79.25 100 GLU A CA 1
ATOM 790 C C . GLU A 1 100 ? 13.906 -10.68 -12.781 1 79.25 100 GLU A C 1
ATOM 792 O O . GLU A 1 100 ? 14.398 -11.391 -13.656 1 79.25 100 GLU A O 1
ATOM 797 N N . ASP A 1 101 ? 12.875 -10.969 -12.242 1 77.25 101 ASP A N 1
ATOM 798 C CA . ASP A 1 101 ? 12.242 -12.281 -12.367 1 77.25 101 ASP A CA 1
ATOM 799 C C . ASP A 1 101 ? 11.031 -12.227 -13.289 1 77.25 101 ASP A C 1
ATOM 801 O O . ASP A 1 101 ? 10.258 -13.18 -13.367 1 77.25 101 ASP A O 1
ATOM 805 N N . CYS A 1 102 ? 10.914 -11.109 -13.969 1 81.5 102 CYS A N 1
ATOM 806 C CA . CYS A 1 102 ? 9.758 -10.938 -14.844 1 81.5 102 CYS A CA 1
ATOM 807 C C . CYS A 1 102 ? 10.117 -11.258 -16.297 1 81.5 102 CYS A C 1
ATOM 809 O O . CYS A 1 102 ? 11.18 -10.859 -16.766 1 81.5 102 CYS A O 1
ATOM 811 N N . GLU A 1 103 ? 9.391 -12.141 -17.031 1 74.56 103 GLU A N 1
ATOM 812 C CA . GLU A 1 103 ? 9.617 -12.492 -18.438 1 74.56 103 GLU A CA 1
ATOM 813 C C . GLU A 1 103 ? 9.148 -11.375 -19.375 1 74.56 103 GLU A C 1
ATOM 815 O O . GLU A 1 103 ? 9.398 -11.43 -20.578 1 74.56 103 GLU A O 1
ATOM 820 N N . GLY A 1 104 ? 8.641 -10.414 -18.891 1 79.44 104 GLY A N 1
ATOM 821 C CA . GLY A 1 104 ? 8.094 -9.281 -19.641 1 79.44 104 GLY A CA 1
ATOM 822 C C . GLY A 1 104 ? 6.984 -8.562 -18.906 1 79.44 104 GLY A C 1
ATOM 823 O O . GLY A 1 104 ? 6.086 -9.195 -18.359 1 79.44 104 GLY A O 1
ATOM 824 N N . GLU A 1 105 ? 7 -7.336 -18.844 1 83.62 105 GLU A N 1
ATOM 825 C CA . GLU A 1 105 ? 6.07 -6.52 -18.078 1 83.62 105 GLU A CA 1
ATOM 826 C C . GLU A 1 105 ? 4.668 -6.566 -18.672 1 83.62 105 GLU A C 1
ATOM 828 O O . GLU A 1 105 ? 3.676 -6.551 -17.938 1 83.62 105 GLU A O 1
ATOM 833 N N . THR A 1 106 ? 4.613 -6.719 -20.031 1 81.94 106 THR A N 1
ATOM 834 C CA . THR A 1 106 ? 3.312 -6.699 -20.688 1 81.94 106 THR A CA 1
ATOM 835 C C . THR A 1 106 ? 2.543 -7.984 -20.406 1 81.94 106 THR A C 1
ATOM 837 O O . THR A 1 106 ? 1.313 -7.977 -20.344 1 81.94 106 THR A O 1
ATOM 840 N N . ALA A 1 107 ? 3.316 -9.016 -20.188 1 82.69 107 ALA A N 1
ATOM 841 C CA . ALA A 1 107 ? 2.689 -10.32 -19.969 1 82.69 107 ALA A CA 1
ATOM 842 C C . ALA A 1 107 ? 2.562 -10.625 -18.469 1 82.69 107 ALA A C 1
ATOM 844 O O . ALA A 1 107 ? 1.97 -11.633 -18.094 1 82.69 107 ALA A O 1
ATOM 845 N N . CYS A 1 108 ? 3.062 -9.742 -17.688 1 91.81 108 CYS A N 1
ATOM 846 C CA . CYS A 1 108 ? 3.09 -10.023 -16.25 1 91.81 108 CYS A CA 1
ATOM 847 C C . CYS A 1 108 ? 1.703 -9.867 -15.641 1 91.81 108 CYS A C 1
ATOM 849 O O . CYS A 1 108 ? 1.174 -8.758 -15.562 1 91.81 108 CYS A O 1
ATOM 851 N N . ARG A 1 109 ? 1.206 -10.938 -15.141 1 93.62 109 ARG A N 1
ATOM 852 C CA . ARG A 1 109 ? -0.146 -11 -14.602 1 93.62 109 ARG A CA 1
ATOM 853 C C . ARG A 1 109 ? -0.249 -10.211 -13.297 1 93.62 109 ARG A C 1
ATOM 855 O O . ARG A 1 109 ? -1.271 -9.57 -13.031 1 93.62 109 ARG A O 1
ATOM 862 N N . MET A 1 110 ? 0.809 -10.203 -12.57 1 94.88 110 MET A N 1
ATOM 863 C CA . MET A 1 110 ? 0.833 -9.445 -11.32 1 94.88 110 MET A CA 1
ATOM 864 C C . MET A 1 110 ? 0.83 -7.945 -11.594 1 94.88 110 MET A C 1
ATOM 866 O O . MET A 1 110 ? 0.111 -7.191 -10.938 1 94.88 110 MET A O 1
ATOM 870 N N . ARG A 1 111 ? 1.628 -7.578 -12.539 1 94.94 111 ARG A N 1
ATOM 871 C CA . ARG A 1 111 ? 1.704 -6.164 -12.883 1 94.94 111 ARG A CA 1
ATOM 872 C C . ARG A 1 111 ? 0.345 -5.633 -13.328 1 94.94 111 ARG A C 1
ATOM 874 O O . ARG A 1 111 ? -0.03 -4.508 -12.984 1 94.94 111 ARG A O 1
ATOM 881 N N . LEU A 1 112 ? -0.351 -6.453 -14.117 1 94.69 112 LEU A N 1
ATOM 882 C CA . LEU A 1 112 ? -1.674 -6.059 -14.594 1 94.69 112 LEU A CA 1
ATOM 883 C C . LEU A 1 112 ? -2.588 -5.715 -13.422 1 94.69 112 LEU A C 1
ATOM 885 O O . LEU A 1 112 ? -3.168 -4.629 -13.375 1 94.69 112 LEU A O 1
ATOM 889 N N . VAL A 1 113 ? -2.639 -6.57 -12.5 1 97.25 113 VAL A N 1
ATOM 890 C CA . VAL A 1 113 ? -3.619 -6.449 -11.43 1 97.25 113 VAL A CA 1
ATOM 891 C C . VAL A 1 113 ? -3.154 -5.402 -10.422 1 97.25 113 VAL A C 1
ATOM 893 O O . VAL A 1 113 ? -3.916 -4.504 -10.047 1 97.25 113 VAL A O 1
ATOM 896 N N . PHE A 1 114 ? -1.907 -5.484 -10.031 1 97.5 114 PHE A N 1
ATOM 897 C CA . PHE A 1 114 ? -1.394 -4.531 -9.055 1 97.5 114 PHE A CA 1
ATOM 898 C C . PHE A 1 114 ? -1.302 -3.135 -9.664 1 97.5 114 PHE A C 1
ATOM 900 O O . PHE A 1 114 ? -1.458 -2.135 -8.961 1 97.5 114 PHE A O 1
ATOM 907 N N . GLY A 1 115 ? -1.039 -3.08 -10.945 1 96.44 115 GLY A N 1
ATOM 908 C CA . GLY A 1 115 ? -1.055 -1.793 -11.625 1 96.44 115 GLY A CA 1
ATOM 909 C C . GLY A 1 115 ? -2.408 -1.111 -11.578 1 96.44 115 GLY A C 1
ATOM 910 O O . GLY A 1 115 ? -2.498 0.087 -11.305 1 96.44 115 GLY A O 1
ATOM 911 N N . ALA A 1 116 ? -3.432 -1.873 -11.883 1 96.75 116 ALA A N 1
ATOM 912 C CA . ALA A 1 116 ? -4.789 -1.338 -11.836 1 96.75 116 ALA A CA 1
ATOM 913 C C . ALA A 1 116 ? -5.156 -0.883 -10.43 1 96.75 116 ALA A C 1
ATOM 915 O O . ALA A 1 116 ? -5.758 0.18 -10.25 1 96.75 116 ALA A O 1
ATOM 916 N N . ALA A 1 117 ? -4.84 -1.701 -9.453 1 97.44 117 ALA A N 1
ATOM 917 C CA . ALA A 1 117 ? -5.102 -1.344 -8.062 1 97.44 117 ALA A CA 1
ATOM 918 C C . ALA A 1 117 ? -4.348 -0.074 -7.672 1 97.44 117 ALA A C 1
ATOM 920 O O . ALA A 1 117 ? -4.914 0.816 -7.031 1 97.44 117 ALA A O 1
ATOM 921 N N . TYR A 1 118 ? -3.084 -0.007 -8.078 1 96.62 118 TYR A N 1
ATOM 922 C CA . TYR A 1 118 ? -2.217 1.135 -7.812 1 96.62 118 TYR A CA 1
ATOM 923 C C . TYR A 1 118 ? -2.777 2.404 -8.445 1 96.62 118 TYR A C 1
ATOM 925 O O . TYR A 1 118 ? -2.832 3.453 -7.797 1 96.62 118 TYR A O 1
ATOM 933 N N . ASP A 1 119 ? -3.26 2.305 -9.625 1 96.25 119 ASP A N 1
ATOM 934 C CA . ASP A 1 119 ? -3.811 3.449 -10.344 1 96.25 119 ASP A CA 1
ATOM 935 C C . ASP A 1 119 ? -5.055 3.992 -9.648 1 96.25 119 ASP A C 1
ATOM 937 O O . ASP A 1 119 ? -5.234 5.207 -9.547 1 96.25 119 ASP A O 1
ATOM 941 N N . ARG A 1 120 ? -5.828 3.113 -9.188 1 95.19 120 ARG A N 1
ATOM 942 C CA . ARG A 1 120 ? -7.051 3.537 -8.508 1 95.19 120 ARG A CA 1
ATOM 943 C C . ARG A 1 120 ? -6.734 4.207 -7.176 1 95.19 120 ARG A C 1
ATOM 945 O O . ARG A 1 120 ? -7.367 5.203 -6.812 1 95.19 120 ARG A O 1
ATOM 952 N N . MET A 1 121 ? -5.805 3.676 -6.492 1 96.62 121 MET A N 1
ATOM 953 C CA . MET A 1 121 ? -5.352 4.285 -5.246 1 96.62 121 MET A CA 1
ATOM 954 C C . MET A 1 121 ? -4.77 5.672 -5.496 1 96.62 121 MET A C 1
ATOM 956 O O . MET A 1 121 ? -5.109 6.629 -4.797 1 96.62 121 MET A O 1
ATOM 960 N N . LEU A 1 122 ? -3.965 5.812 -6.539 1 96.44 122 LEU A N 1
ATOM 961 C CA . LEU A 1 122 ? -3.295 7.07 -6.859 1 96.44 122 LEU A CA 1
ATOM 962 C C . LEU A 1 122 ? -4.305 8.125 -7.301 1 96.44 122 LEU A C 1
ATOM 964 O O . LEU A 1 122 ? -4.121 9.32 -7.031 1 96.44 122 LEU A O 1
ATOM 968 N N . GLU A 1 123 ? -5.293 7.664 -7.977 1 94.88 123 GLU A N 1
ATOM 969 C CA . GLU A 1 123 ? -6.328 8.609 -8.383 1 94.88 123 GLU A CA 1
ATOM 970 C C . GLU A 1 123 ? -6.848 9.406 -7.195 1 94.88 123 GLU A C 1
ATOM 972 O O . GLU A 1 123 ? -6.98 10.633 -7.273 1 94.88 123 GLU A O 1
ATOM 977 N N . VAL A 1 124 ? -7.035 8.797 -6.109 1 96.88 124 VAL A N 1
ATOM 978 C CA . VAL A 1 124 ? -7.559 9.453 -4.918 1 96.88 124 VAL A CA 1
ATOM 979 C C . VAL A 1 124 ? -6.465 10.305 -4.277 1 96.88 124 VAL A C 1
ATOM 981 O O . VAL A 1 124 ? -6.672 11.492 -4.016 1 96.88 124 VAL A O 1
ATOM 984 N N . LEU A 1 125 ? -5.277 9.734 -4.102 1 97.75 125 LEU A N 1
ATOM 985 C CA . LEU A 1 125 ? -4.211 10.375 -3.344 1 97.75 125 LEU A CA 1
ATOM 986 C C . LEU A 1 125 ? -3.643 11.562 -4.109 1 97.75 125 LEU A C 1
ATOM 988 O O . LEU A 1 125 ? -3.229 12.555 -3.508 1 97.75 125 LEU A O 1
ATOM 992 N N . GLU A 1 126 ? -3.682 11.531 -5.41 1 96.94 126 GLU A N 1
ATOM 993 C CA . GLU A 1 126 ? -3.113 12.594 -6.238 1 96.94 126 GLU A CA 1
ATOM 994 C C . GLU A 1 126 ? -4.086 13.758 -6.391 1 96.94 126 GLU A C 1
ATOM 996 O O . GLU A 1 126 ? -3.668 14.914 -6.5 1 96.94 126 GLU A O 1
ATOM 1001 N N . THR A 1 127 ? -5.305 13.445 -6.391 1 97.06 127 THR A N 1
ATOM 1002 C CA . THR A 1 127 ? -6.281 14.484 -6.684 1 97.06 127 THR A CA 1
ATOM 1003 C C . THR A 1 127 ? -6.781 15.141 -5.395 1 97.06 127 THR A C 1
ATOM 1005 O O . THR A 1 127 ? -7.395 16.203 -5.43 1 97.06 127 THR A O 1
ATOM 1008 N N . THR A 1 128 ? -6.523 14.492 -4.281 1 98 128 THR A N 1
ATOM 1009 C CA . THR A 1 128 ? -6.969 15.055 -3.01 1 98 128 THR A CA 1
ATOM 1010 C C . THR A 1 128 ? -5.855 15.867 -2.357 1 98 128 THR A C 1
ATOM 1012 O O . THR A 1 128 ? -4.77 15.344 -2.092 1 98 128 THR A O 1
ATOM 1015 N N . SER A 1 129 ? -6.133 17.078 -2.146 1 98.12 129 SER A N 1
ATOM 1016 C CA . SER A 1 129 ? -5.18 17.969 -1.482 1 98.12 129 SER A CA 1
ATOM 1017 C C . SER A 1 129 ? -5.426 18.016 0.021 1 98.12 129 SER A C 1
ATOM 1019 O O . SER A 1 129 ? -6.457 17.547 0.502 1 98.12 129 SER A O 1
ATOM 1021 N N . LEU A 1 130 ? -4.41 18.547 0.781 1 97.62 130 LEU A N 1
ATOM 1022 C CA . LEU A 1 130 ? -4.637 18.812 2.199 1 97.62 130 LEU A CA 1
ATOM 1023 C C . LEU A 1 130 ? -5.863 19.703 2.4 1 97.62 130 LEU A C 1
ATOM 1025 O O . LEU A 1 130 ? -6.637 19.484 3.336 1 97.62 130 LEU A O 1
ATOM 1029 N N . GLY A 1 131 ? -5.977 20.672 1.478 1 97 131 GLY A N 1
ATOM 1030 C CA . GLY A 1 131 ? -7.129 21.562 1.556 1 97 131 GLY A CA 1
ATOM 1031 C C . GLY A 1 131 ? -8.453 20.828 1.409 1 97 131 GLY A C 1
ATOM 1032 O O . GLY A 1 131 ? -9.414 21.141 2.115 1 97 131 GLY A O 1
ATOM 1033 N N . ASP A 1 132 ? -8.531 19.891 0.493 1 97.12 132 ASP A N 1
ATOM 1034 C CA . ASP A 1 132 ? -9.734 19.078 0.333 1 97.12 132 ASP A CA 1
ATOM 1035 C C . ASP A 1 132 ? -10.062 18.328 1.619 1 97.12 132 ASP A C 1
ATOM 1037 O O . ASP A 1 132 ? -11.195 18.359 2.098 1 97.12 132 ASP A O 1
ATOM 1041 N N . ALA A 1 133 ? -9.047 17.734 2.182 1 96.5 133 ALA A N 1
ATOM 1042 C CA . ALA A 1 133 ? -9.242 16.938 3.391 1 96.5 133 ALA A CA 1
ATOM 1043 C C . ALA A 1 133 ? -9.68 17.812 4.562 1 96.5 133 ALA A C 1
ATOM 1045 O O . ALA A 1 133 ? -10.484 17.391 5.398 1 96.5 133 ALA A O 1
ATOM 1046 N N . MET A 1 134 ? -9.125 18.984 4.648 1 94.81 134 MET A N 1
ATOM 1047 C CA . MET A 1 134 ? -9.508 19.922 5.699 1 94.81 134 MET A CA 1
ATOM 1048 C C . MET A 1 134 ? -10.992 20.25 5.625 1 94.81 134 MET A C 1
ATOM 1050 O O . MET A 1 134 ? -11.625 20.531 6.645 1 94.81 134 MET A O 1
ATOM 1054 N N . ASN A 1 135 ? -11.562 20.125 4.441 1 93.81 135 ASN A N 1
ATOM 1055 C CA . ASN A 1 135 ? -12.977 20.438 4.238 1 93.81 135 ASN A CA 1
ATOM 1056 C C . ASN A 1 135 ? -13.82 19.156 4.207 1 93.81 135 ASN A C 1
ATOM 1058 O O . ASN A 1 135 ? -14.992 19.188 3.838 1 93.81 135 ASN A O 1
ATOM 1062 N N . GLY A 1 136 ? -13.18 18.062 4.543 1 92.38 136 GLY A N 1
ATOM 1063 C CA . GLY A 1 136 ? -13.883 16.797 4.633 1 92.38 136 GLY A CA 1
ATOM 1064 C C . GLY A 1 136 ? -14.281 16.234 3.281 1 92.38 136 GLY A C 1
ATOM 1065 O O . GLY A 1 136 ? -15.305 15.562 3.162 1 92.38 136 GLY A O 1
ATOM 1066 N N . ARG A 1 137 ? -13.453 16.609 2.316 1 92.25 137 ARG A N 1
ATOM 1067 C CA . ARG A 1 137 ? -13.797 16.188 0.961 1 92.25 137 ARG A CA 1
ATOM 1068 C C . ARG A 1 137 ? -12.617 15.492 0.292 1 92.25 137 ARG A C 1
ATOM 1070 O O . ARG A 1 137 ? -11.469 15.641 0.725 1 92.25 137 ARG A O 1
ATOM 1077 N N . LEU A 1 138 ? -12.984 14.734 -0.705 1 95 138 LEU A N 1
ATOM 1078 C CA . LEU A 1 138 ? -11.969 14.195 -1.612 1 95 138 LEU A CA 1
ATOM 1079 C C . LEU A 1 138 ? -11.789 15.109 -2.822 1 95 138 LEU A C 1
ATOM 1081 O O . LEU A 1 138 ? -12.656 15.93 -3.119 1 95 138 LEU A O 1
ATOM 1085 N N . GLY A 1 139 ? -10.695 14.945 -3.389 1 93.19 139 GLY A N 1
ATOM 1086 C CA . GLY A 1 139 ? -10.461 15.711 -4.598 1 93.19 139 GLY A CA 1
ATOM 1087 C C . GLY A 1 139 ? -10.898 14.992 -5.859 1 93.19 139 GLY A C 1
ATOM 1088 O O . GLY A 1 139 ? -11.273 13.82 -5.812 1 93.19 139 GLY A O 1
ATOM 1089 N N . GLY A 1 140 ? -10.898 15.742 -6.996 1 86.94 140 GLY A N 1
ATOM 1090 C CA . GLY A 1 140 ? -11.156 15.141 -8.297 1 86.94 140 GLY A CA 1
ATOM 1091 C C . GLY A 1 140 ? -12.609 14.766 -8.5 1 86.94 140 GLY A C 1
ATOM 1092 O O . GLY A 1 140 ? -12.938 13.969 -9.383 1 86.94 140 GLY A O 1
ATOM 1093 N N . GLY A 1 141 ? -13.438 15.328 -7.711 1 83.56 141 GLY A N 1
ATOM 1094 C CA . GLY A 1 141 ? -14.852 15 -7.844 1 83.56 141 GLY A CA 1
ATOM 1095 C C . GLY A 1 141 ? -15.188 13.609 -7.34 1 83.56 141 GLY A C 1
ATOM 1096 O O . GLY A 1 141 ? -16.234 13.055 -7.695 1 83.56 141 GLY A O 1
ATOM 1097 N N . LEU A 1 142 ? -14.305 13.117 -6.551 1 83.62 142 LEU A N 1
ATOM 1098 C CA . LEU A 1 142 ? -14.484 11.758 -6.055 1 83.62 142 LEU A CA 1
ATOM 1099 C C . LEU A 1 142 ? -15.328 11.75 -4.785 1 83.62 142 LEU A C 1
ATOM 1101 O O . LEU A 1 142 ? -15.375 12.75 -4.059 1 83.62 142 LEU A O 1
ATOM 1105 N N . SER A 1 143 ? -16.203 10.688 -4.59 1 76.56 143 SER A N 1
ATOM 1106 C CA . SER A 1 143 ? -16.953 10.438 -3.363 1 76.56 143 SER A CA 1
ATOM 1107 C C . SER A 1 143 ? -16.5 9.148 -2.689 1 76.56 143 SER A C 1
ATOM 1109 O O . SER A 1 143 ? -15.977 8.242 -3.35 1 76.56 143 SER A O 1
ATOM 1111 N N . PRO A 1 144 ? -16.531 9.234 -1.292 1 65.12 144 PRO A N 1
ATOM 1112 C CA . PRO A 1 144 ? -16.156 7.988 -0.622 1 65.12 144 PRO A CA 1
ATOM 1113 C C . PRO A 1 144 ? -17.047 6.812 -1.031 1 65.12 144 PRO A C 1
ATOM 1115 O O . PRO A 1 144 ? -18.234 6.996 -1.282 1 65.12 144 PRO A O 1
ATOM 1118 N N . LEU A 1 145 ? -16.469 5.715 -1.513 1 56.84 145 LEU A N 1
ATOM 1119 C CA . LEU A 1 145 ? -17.25 4.535 -1.85 1 56.84 145 LEU A CA 1
ATOM 1120 C C . LEU A 1 145 ? -17.969 3.986 -0.616 1 56.84 145 LEU A C 1
ATOM 1122 O O . LEU A 1 145 ? -19.047 3.408 -0.723 1 56.84 145 LEU A O 1
ATOM 1126 N N . ILE A 1 146 ? -17.172 3.604 0.492 1 52.88 146 ILE A N 1
ATOM 1127 C CA . ILE A 1 146 ? -17.75 2.879 1.618 1 52.88 146 ILE A CA 1
ATOM 1128 C C . ILE A 1 146 ? -18.516 3.85 2.521 1 52.88 146 ILE A C 1
ATOM 1130 O O . ILE A 1 146 ? -17.969 4.879 2.93 1 52.88 146 ILE A O 1
ATOM 1134 N N . ASP A 1 147 ? -19.766 3.818 2.389 1 47.31 147 ASP A N 1
ATOM 1135 C CA . ASP A 1 147 ? -20.656 4.422 3.389 1 47.31 147 ASP A CA 1
ATOM 1136 C C . ASP A 1 147 ? -20.281 3.957 4.797 1 47.31 147 ASP A C 1
ATOM 1138 O O . ASP A 1 147 ? -20.156 2.756 5.043 1 47.31 147 ASP A O 1
ATOM 1142 N N . ASP A 1 148 ? -19.469 4.672 5.559 1 44.28 148 ASP A N 1
ATOM 1143 C CA . ASP A 1 148 ? -19.125 4.406 6.953 1 44.28 148 ASP A CA 1
ATOM 1144 C C . ASP A 1 148 ? -20.297 3.752 7.691 1 44.28 148 ASP A C 1
ATOM 1146 O O . ASP A 1 148 ? -20.25 3.6 8.914 1 44.28 148 ASP A O 1
ATOM 1150 N N . THR A 1 149 ? -21.453 3.631 7.211 1 38.5 149 THR A N 1
ATOM 1151 C CA . THR A 1 149 ? -22.516 3.191 8.109 1 38.5 149 THR A CA 1
ATOM 1152 C C . THR A 1 149 ? -22.203 1.809 8.68 1 38.5 149 THR A C 1
ATOM 1154 O O . THR A 1 149 ? -22.844 1.365 9.633 1 38.5 149 THR A O 1
ATOM 1157 N N . ASP A 1 150 ? -21.562 0.934 7.957 1 38.66 150 ASP A N 1
ATOM 1158 C CA . ASP A 1 150 ? -21.531 -0.415 8.516 1 38.66 150 ASP A CA 1
ATOM 1159 C C . ASP A 1 150 ? -20.391 -0.586 9.5 1 38.66 150 ASP A C 1
ATOM 1161 O O . ASP A 1 150 ? -19.609 -1.545 9.398 1 38.66 150 ASP A O 1
ATOM 1165 N N . THR A 1 151 ? -19.734 0.396 9.922 1 39.66 151 THR A N 1
ATOM 1166 C CA . THR A 1 151 ? -18.766 0.179 10.984 1 39.66 151 THR A CA 1
ATOM 1167 C C . THR A 1 151 ? -19.438 -0.371 12.234 1 39.66 151 THR A C 1
ATOM 1169 O O . THR A 1 151 ? -20.375 0.235 12.75 1 39.66 151 THR A O 1
ATOM 1172 N N . PRO A 1 152 ? -19.359 -1.683 12.508 1 38.53 152 PRO A N 1
ATOM 1173 C CA . PRO A 1 152 ? -20 -2.113 13.75 1 38.53 152 PRO A CA 1
ATOM 1174 C C . PRO A 1 152 ? -19.703 -1.175 14.922 1 38.53 152 PRO A C 1
ATOM 1176 O O . PRO A 1 152 ? -18.594 -0.623 15.008 1 38.53 152 PRO A O 1
ATOM 1179 N N . ALA A 1 153 ? -20.797 -0.577 15.453 1 39.06 153 ALA A N 1
ATOM 1180 C CA . ALA A 1 153 ? -20.781 0.245 16.656 1 39.06 153 ALA A CA 1
ATOM 1181 C C . ALA A 1 153 ? -19.844 -0.348 17.719 1 39.06 153 ALA A C 1
ATOM 1183 O O . ALA A 1 153 ? -19.75 -1.57 17.844 1 39.06 153 ALA A O 1
ATOM 1184 N N . ALA A 1 154 ? -18.953 0.417 18.281 1 38.09 154 ALA A N 1
ATOM 1185 C CA . ALA A 1 154 ? -18.125 0.012 19.406 1 38.09 154 ALA A CA 1
ATOM 1186 C C . ALA A 1 154 ? -18.953 -0.762 20.438 1 38.09 154 ALA A C 1
ATOM 1188 O O . ALA A 1 154 ? -20.125 -0.449 20.672 1 38.09 154 ALA A O 1
ATOM 1189 N N . PRO A 1 155 ? -18.688 -2.055 20.781 1 37.06 155 PRO A N 1
ATOM 1190 C CA . PRO A 1 155 ? -19.484 -2.684 21.828 1 37.06 155 PRO A CA 1
ATOM 1191 C C . PRO A 1 155 ? -19.734 -1.76 23.031 1 37.06 155 PRO A C 1
ATOM 1193 O O . PRO A 1 155 ? -18.891 -0.932 23.359 1 37.06 155 PRO A O 1
ATOM 1196 N N . ARG A 1 156 ? -21.016 -1.385 23.219 1 34.62 156 ARG A N 1
ATOM 1197 C CA . ARG A 1 156 ? -21.422 -0.638 24.406 1 34.62 156 ARG A CA 1
ATOM 1198 C C . ARG A 1 156 ? -20.672 -1.137 25.641 1 34.62 156 ARG A C 1
ATOM 1200 O O . ARG A 1 156 ? -20.672 -2.336 25.922 1 34.62 156 ARG A O 1
ATOM 1207 N N . ALA A 1 157 ? -19.812 -0.309 26.109 1 33.22 157 ALA A N 1
ATOM 1208 C CA . ALA A 1 157 ? -19.219 -0.539 27.422 1 33.22 157 ALA A CA 1
ATOM 1209 C C . ALA A 1 157 ? -20.25 -1.047 28.422 1 33.22 157 ALA A C 1
ATOM 1211 O O . ALA A 1 157 ? -21.297 -0.422 28.609 1 33.22 157 ALA A O 1
ATOM 1212 N N . LEU A 1 158 ? -20.469 -2.35 28.531 1 34.09 158 LEU A N 1
ATOM 1213 C CA . LEU A 1 158 ? -21.219 -2.859 29.672 1 34.09 158 LEU A CA 1
ATOM 1214 C C . LEU A 1 158 ? -20.812 -2.141 30.953 1 34.09 158 LEU A C 1
ATOM 1216 O O . LEU A 1 158 ? -19.625 -2.092 31.281 1 34.09 158 LEU A O 1
ATOM 1220 N N . ASN A 1 159 ? -21.484 -0.992 31.312 1 29.02 159 ASN A N 1
ATOM 1221 C CA . ASN A 1 159 ? -21.406 -0.399 32.625 1 29.02 159 ASN A CA 1
ATOM 1222 C C . ASN A 1 159 ? -21.359 -1.468 33.719 1 29.02 159 ASN A C 1
ATOM 1224 O O . ASN A 1 159 ? -22.203 -2.359 33.75 1 29.02 159 ASN A O 1
ATOM 1228 N N . ALA A 1 160 ? -20.422 -1.586 34.656 1 26.27 160 ALA A N 1
ATOM 1229 C CA . ALA A 1 160 ? -20.469 -2.277 35.938 1 26.27 160 ALA A CA 1
ATOM 1230 C C . ALA A 1 160 ? -21.531 -1.671 36.844 1 26.27 160 ALA A C 1
ATOM 1232 O O . ALA A 1 160 ? -21.75 -0.457 36.844 1 26.27 160 ALA A O 1
ATOM 1233 N N . MET B 1 1 ? 5.332 -1.445 -1.023 1 85.69 1 MET B N 1
ATOM 1234 C CA . MET B 1 1 ? 5.816 -2.529 -1.873 1 85.69 1 MET B CA 1
ATOM 1235 C C . MET B 1 1 ? 5.461 -3.887 -1.278 1 85.69 1 MET B C 1
ATOM 1237 O O . MET B 1 1 ? 5.551 -4.082 -0.064 1 85.69 1 MET B O 1
ATOM 1241 N N . ILE B 1 2 ? 4.91 -4.734 -2.033 1 94.31 2 ILE B N 1
ATOM 1242 C CA . ILE B 1 2 ? 4.605 -6.066 -1.521 1 94.31 2 ILE B CA 1
ATOM 1243 C C . ILE B 1 2 ? 5.902 -6.801 -1.197 1 94.31 2 ILE B C 1
ATOM 1245 O O . ILE B 1 2 ? 6.957 -6.484 -1.748 1 94.31 2 ILE B O 1
ATOM 1249 N N . SER B 1 3 ? 5.801 -7.727 -0.271 1 95.69 3 SER B N 1
ATOM 1250 C CA . SER B 1 3 ? 6.992 -8.461 0.138 1 95.69 3 SER B CA 1
ATOM 1251 C C . SER B 1 3 ? 7.473 -9.391 -0.972 1 95.69 3 SER B C 1
ATOM 1253 O O . SER B 1 3 ? 6.703 -9.758 -1.86 1 95.69 3 SER B O 1
ATOM 1255 N N . GLN B 1 4 ? 8.734 -9.75 -0.871 1 94.44 4 GLN B N 1
ATOM 1256 C CA . GLN B 1 4 ? 9.281 -10.742 -1.786 1 94.44 4 GLN B CA 1
ATOM 1257 C C . GLN B 1 4 ? 8.562 -12.078 -1.647 1 94.44 4 GLN B C 1
ATOM 1259 O O . GLN B 1 4 ? 8.328 -12.773 -2.639 1 94.44 4 GLN B O 1
ATOM 1264 N N . LYS B 1 5 ? 8.188 -12.391 -0.456 1 96.88 5 LYS B N 1
ATOM 1265 C CA . LYS B 1 5 ? 7.449 -13.625 -0.205 1 96.88 5 LYS B CA 1
ATOM 1266 C C . LYS B 1 5 ? 6.121 -13.633 -0.952 1 96.88 5 LYS B C 1
ATOM 1268 O O . LYS B 1 5 ? 5.738 -14.648 -1.543 1 96.88 5 LYS B O 1
ATOM 1273 N N . ALA B 1 6 ? 5.453 -12.547 -0.904 1 97.06 6 ALA B N 1
ATOM 1274 C CA . ALA B 1 6 ? 4.184 -12.445 -1.618 1 97.06 6 ALA B CA 1
ATOM 1275 C C . ALA B 1 6 ? 4.391 -12.555 -3.127 1 97.06 6 ALA B C 1
ATOM 1277 O O . ALA B 1 6 ? 3.619 -13.219 -3.818 1 97.06 6 ALA B O 1
ATOM 1278 N N . LYS B 1 7 ? 5.422 -11.898 -3.613 1 95.62 7 LYS B N 1
ATOM 1279 C CA . LYS B 1 7 ? 5.738 -11.977 -5.035 1 95.62 7 LYS B CA 1
ATOM 1280 C C . LYS B 1 7 ? 5.965 -13.43 -5.465 1 95.62 7 LYS B C 1
ATOM 1282 O O . LYS B 1 7 ? 5.363 -13.898 -6.434 1 95.62 7 LYS B O 1
ATOM 1287 N N . TYR B 1 8 ? 6.77 -14.109 -4.711 1 96.31 8 TYR B N 1
ATOM 1288 C CA . TYR B 1 8 ? 7.047 -15.516 -5.004 1 96.31 8 TYR B CA 1
ATOM 1289 C C . TYR B 1 8 ? 5.789 -16.359 -4.848 1 96.31 8 TYR B C 1
ATOM 1291 O O . TYR B 1 8 ? 5.582 -17.312 -5.594 1 96.31 8 TYR B O 1
ATOM 1299 N N . GLY B 1 9 ? 5.012 -15.984 -3.863 1 97.5 9 GLY B N 1
ATOM 1300 C CA . GLY B 1 9 ? 3.762 -16.688 -3.664 1 97.5 9 GLY B CA 1
ATOM 1301 C C . GLY B 1 9 ? 2.83 -16.609 -4.859 1 97.5 9 GLY B C 1
ATOM 1302 O O . GLY B 1 9 ? 2.279 -17.625 -5.297 1 97.5 9 GLY B O 1
ATOM 1303 N N . PHE B 1 10 ? 2.742 -15.43 -5.375 1 97.19 10 PHE B N 1
ATOM 1304 C CA . PHE B 1 10 ? 1.906 -15.258 -6.555 1 97.19 10 PHE B CA 1
ATOM 1305 C C . PHE B 1 10 ? 2.473 -16.031 -7.738 1 97.19 10 PHE B C 1
ATOM 1307 O O . PHE B 1 10 ? 1.729 -16.688 -8.469 1 97.19 10 PHE B O 1
ATOM 1314 N N . ARG B 1 11 ? 3.709 -15.992 -7.922 1 95.75 11 ARG B N 1
ATOM 1315 C CA . ARG B 1 11 ? 4.34 -16.719 -9.023 1 95.75 11 ARG B CA 1
ATOM 1316 C C . ARG B 1 11 ? 4.105 -18.219 -8.898 1 95.75 11 ARG B C 1
ATOM 1318 O O . ARG B 1 11 ? 3.822 -18.891 -9.891 1 95.75 11 ARG B O 1
ATOM 1325 N N . ALA B 1 12 ? 4.242 -18.703 -7.719 1 97 12 ALA B N 1
ATOM 1326 C CA . ALA B 1 12 ? 4.004 -20.125 -7.469 1 97 12 ALA B CA 1
ATOM 1327 C C . ALA B 1 12 ? 2.557 -20.5 -7.777 1 97 12 ALA B C 1
ATOM 1329 O O . ALA B 1 12 ? 2.297 -21.516 -8.43 1 97 12 ALA B O 1
ATOM 1330 N N . LEU B 1 13 ? 1.665 -19.672 -7.348 1 97.62 13 LEU B N 1
ATOM 1331 C CA . LEU B 1 13 ? 0.247 -19.953 -7.555 1 97.62 13 LEU B CA 1
ATOM 1332 C C . LEU B 1 13 ? -0.099 -19.938 -9.039 1 97.62 13 LEU B C 1
ATOM 1334 O O . LEU B 1 13 ? -0.882 -20.766 -9.508 1 97.62 13 LEU B O 1
ATOM 1338 N N . PHE B 1 14 ? 0.513 -19.016 -9.75 1 96.31 14 PHE B N 1
ATOM 1339 C CA . PHE B 1 14 ? 0.269 -18.969 -11.188 1 96.31 14 PHE B CA 1
ATOM 1340 C C . PHE B 1 14 ? 0.848 -20.188 -11.883 1 96.31 14 PHE B C 1
ATOM 1342 O O . PHE B 1 14 ? 0.246 -20.719 -12.812 1 96.31 14 PHE B O 1
ATOM 1349 N N . ALA B 1 15 ? 2.041 -20.578 -11.438 1 96 15 ALA B N 1
ATOM 1350 C CA . ALA B 1 15 ? 2.621 -21.797 -12 1 96 15 ALA B CA 1
ATOM 1351 C C . ALA B 1 15 ? 1.684 -22.984 -11.812 1 96 15 ALA B C 1
ATOM 1353 O O . ALA B 1 15 ? 1.461 -23.766 -12.742 1 96 15 ALA B O 1
ATOM 1354 N N . LEU B 1 16 ? 1.124 -23.094 -10.68 1 97.12 16 LEU B N 1
ATOM 1355 C CA . LEU B 1 16 ? 0.214 -24.203 -10.375 1 97.12 16 LEU B CA 1
ATOM 1356 C C . LEU B 1 16 ? -1.091 -24.047 -11.148 1 97.12 16 LEU B C 1
ATOM 1358 O O . LEU B 1 16 ? -1.657 -25.047 -11.617 1 97.12 16 LEU B O 1
ATOM 1362 N N . ALA B 1 17 ? -1.572 -22.844 -11.227 1 96.62 17 ALA B N 1
ATOM 1363 C CA . ALA B 1 17 ? -2.799 -22.578 -11.977 1 96.62 17 ALA B CA 1
ATOM 1364 C C . ALA B 1 17 ? -2.625 -22.938 -13.445 1 96.62 17 ALA B C 1
ATOM 1366 O O . ALA B 1 17 ? -3.543 -23.484 -14.078 1 96.62 17 ALA B O 1
ATOM 1367 N N . ASP B 1 18 ? -1.46 -22.703 -13.977 1 94.94 18 ASP B N 1
ATOM 1368 C CA . ASP B 1 18 ? -1.16 -22.969 -15.383 1 94.94 18 ASP B CA 1
ATOM 1369 C C . ASP B 1 18 ? -1.118 -24.469 -15.656 1 94.94 18 ASP B C 1
ATOM 1371 O O . ASP B 1 18 ? -1.247 -24.891 -16.812 1 94.94 18 ASP B O 1
ATOM 1375 N N . ALA B 1 19 ? -0.956 -25.234 -14.633 1 93.44 19 ALA B N 1
ATOM 1376 C CA . ALA B 1 19 ? -0.851 -26.688 -14.789 1 93.44 19 ALA B CA 1
ATOM 1377 C C . ALA B 1 19 ? -2.229 -27.312 -14.953 1 93.44 19 ALA B C 1
ATOM 1379 O O . ALA B 1 19 ? -2.34 -28.531 -15.18 1 93.44 19 ALA B O 1
ATOM 1380 N N . GLU B 1 20 ? -3.299 -26.547 -14.922 1 87.44 20 GLU B N 1
ATOM 1381 C CA . GLU B 1 20 ? -4.676 -26.938 -15.195 1 87.44 20 GLU B CA 1
ATOM 1382 C C . GLU B 1 20 ? -5.023 -28.25 -14.484 1 87.44 20 GLU B C 1
ATOM 1384 O O . GLU B 1 20 ? -5.5 -29.188 -15.117 1 87.44 20 GLU B O 1
ATOM 1389 N N . GLY B 1 21 ? -4.809 -28.25 -13.203 1 79.75 21 GLY B N 1
ATOM 1390 C CA . GLY B 1 21 ? -5.211 -29.406 -12.422 1 79.75 21 GLY B CA 1
ATOM 1391 C C . GLY B 1 21 ? -4.094 -30.422 -12.242 1 79.75 21 GLY B C 1
ATOM 1392 O O . GLY B 1 21 ? -4.234 -31.375 -11.477 1 79.75 21 GLY B O 1
ATOM 1393 N N . GLY B 1 22 ? -2.969 -30.219 -12.875 1 86.62 22 GLY B N 1
ATOM 1394 C CA . GLY B 1 22 ? -1.819 -31.094 -12.672 1 86.62 22 GLY B CA 1
ATOM 1395 C C . GLY B 1 22 ? -1 -30.719 -11.453 1 86.62 22 GLY B C 1
ATOM 1396 O O . GLY B 1 22 ? -1.169 -29.625 -10.891 1 86.62 22 GLY B O 1
ATOM 1397 N N . GLN B 1 23 ? -0.247 -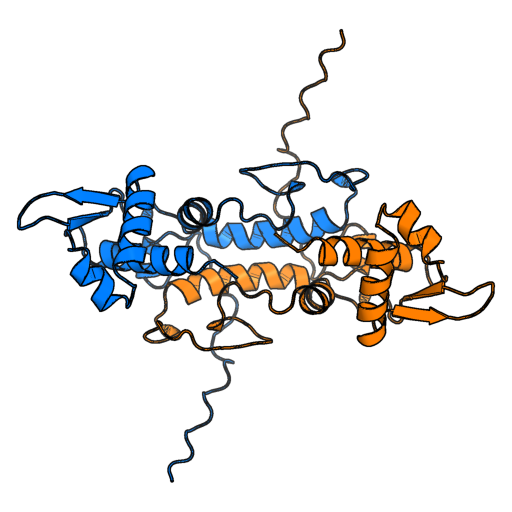31.719 -11.039 1 94.06 23 GLN B N 1
ATOM 1398 C CA . GLN B 1 23 ? 0.687 -31.516 -9.938 1 94.06 23 GLN B CA 1
ATOM 1399 C C . GLN B 1 23 ? 2.072 -31.141 -10.453 1 94.06 23 GLN B C 1
ATOM 1401 O O . GLN B 1 23 ? 2.52 -31.656 -11.484 1 94.06 23 GLN B O 1
ATOM 1406 N N . LEU B 1 24 ? 2.645 -30.219 -9.773 1 96.69 24 LEU B N 1
ATOM 1407 C CA . LEU B 1 24 ? 4.012 -29.844 -10.117 1 96.69 24 LEU B CA 1
ATOM 1408 C C . LEU B 1 24 ? 4.961 -30.125 -8.961 1 96.69 24 LEU B C 1
ATOM 1410 O O . LEU B 1 24 ? 4.617 -29.906 -7.797 1 96.69 24 LEU B O 1
ATOM 1414 N N . ARG B 1 25 ? 6.105 -30.625 -9.391 1 96.06 25 ARG B N 1
ATOM 1415 C CA . ARG B 1 25 ? 7.152 -30.797 -8.391 1 96.06 25 ARG B CA 1
ATOM 1416 C C . ARG B 1 25 ? 7.715 -29.453 -7.953 1 96.06 25 ARG B C 1
ATOM 1418 O O . ARG B 1 25 ? 7.781 -28.516 -8.75 1 96.06 25 ARG B O 1
ATOM 1425 N N . ILE B 1 26 ? 8.102 -29.375 -6.668 1 96.19 26 ILE B N 1
ATOM 1426 C CA . ILE B 1 26 ? 8.617 -28.125 -6.117 1 96.19 26 ILE B CA 1
ATOM 1427 C C . ILE B 1 26 ? 9.844 -27.672 -6.918 1 96.19 26 ILE B C 1
ATOM 1429 O O . ILE B 1 26 ? 10.047 -26.484 -7.125 1 96.19 26 ILE B O 1
ATOM 1433 N N . GLU B 1 27 ? 10.656 -28.625 -7.453 1 95.62 27 GLU B N 1
ATOM 1434 C CA . GLU B 1 27 ? 11.852 -28.312 -8.234 1 95.62 27 GLU B CA 1
ATOM 1435 C C . GLU B 1 27 ? 11.477 -27.625 -9.547 1 95.62 27 GLU B C 1
ATOM 1437 O O . GLU B 1 27 ? 12.164 -26.703 -9.984 1 95.62 27 GLU B O 1
ATOM 1442 N N . ASP B 1 28 ? 10.484 -28.094 -10.086 1 95.38 28 ASP B N 1
ATOM 1443 C CA . ASP B 1 28 ? 10.016 -27.516 -11.344 1 95.38 28 ASP B CA 1
ATOM 1444 C C . ASP B 1 28 ? 9.5 -26.094 -11.156 1 95.38 28 ASP B C 1
ATOM 1446 O O . ASP B 1 28 ? 9.797 -25.203 -11.953 1 95.38 28 ASP B O 1
ATOM 1450 N N . ILE B 1 29 ? 8.758 -25.891 -10.086 1 96.06 29 ILE B N 1
ATOM 1451 C CA . ILE B 1 29 ? 8.227 -24.562 -9.797 1 96.06 29 ILE B CA 1
ATOM 1452 C C . ILE B 1 29 ? 9.375 -23.594 -9.516 1 96.06 29 ILE B C 1
ATOM 1454 O O . ILE B 1 29 ? 9.414 -22.5 -10.07 1 96.06 29 ILE B O 1
ATOM 1458 N N . ALA B 1 30 ? 10.289 -24.062 -8.727 1 96.62 30 ALA B N 1
ATOM 1459 C CA . ALA B 1 30 ? 11.43 -23.234 -8.344 1 96.62 30 ALA B CA 1
ATOM 1460 C C . ALA B 1 30 ? 12.227 -22.797 -9.57 1 96.62 30 ALA B C 1
ATOM 1462 O O . ALA B 1 30 ? 12.57 -21.625 -9.719 1 96.62 30 ALA B O 1
ATOM 1463 N N . GLU B 1 31 ? 12.477 -23.703 -10.484 1 93.25 31 GLU B N 1
ATOM 1464 C CA . GLU B 1 31 ? 13.266 -23.438 -11.68 1 93.25 31 GLU B CA 1
ATOM 1465 C C . GLU B 1 31 ? 12.523 -22.531 -12.656 1 93.25 31 GLU B C 1
ATOM 1467 O O . GLU B 1 31 ? 13.062 -21.531 -13.125 1 93.25 31 GLU B O 1
ATOM 1472 N N . ARG B 1 32 ? 11.336 -22.828 -12.875 1 89.12 32 ARG B N 1
ATOM 1473 C CA . ARG B 1 32 ? 10.539 -22.094 -13.867 1 89.12 32 ARG B CA 1
ATOM 1474 C C . ARG B 1 32 ? 10.266 -20.672 -13.406 1 89.12 32 ARG B C 1
ATOM 1476 O O . ARG B 1 32 ? 10.227 -19.75 -14.219 1 89.12 32 ARG B O 1
ATOM 1483 N N . GLN B 1 33 ? 10.055 -20.516 -12.102 1 91.75 33 GLN B N 1
ATOM 1484 C CA . GLN B 1 33 ? 9.68 -19.203 -11.578 1 91.75 33 GLN B CA 1
ATOM 1485 C C . GLN B 1 33 ? 10.867 -18.516 -10.914 1 91.75 33 GLN B C 1
ATOM 1487 O O . GLN B 1 33 ? 10.711 -17.453 -10.312 1 91.75 33 GLN B O 1
ATOM 1492 N N . ARG B 1 34 ? 12.039 -19.141 -11.008 1 90.88 34 ARG B N 1
ATOM 1493 C CA . ARG B 1 34 ? 13.266 -18.562 -10.469 1 90.88 34 ARG B CA 1
ATOM 1494 C C . ARG B 1 34 ? 13.102 -18.203 -8.992 1 90.88 34 ARG B C 1
ATOM 1496 O O . ARG B 1 34 ? 13.391 -17.078 -8.586 1 90.88 34 ARG B O 1
ATOM 1503 N N . ILE B 1 35 ? 12.656 -19.125 -8.211 1 95.19 35 ILE B N 1
ATOM 1504 C CA . ILE B 1 35 ? 12.484 -18.969 -6.77 1 95.19 35 ILE B CA 1
ATOM 1505 C C . ILE B 1 35 ? 13.438 -19.891 -6.031 1 95.19 35 ILE B C 1
ATOM 1507 O O . ILE B 1 35 ? 13.516 -21.094 -6.336 1 95.19 35 ILE B O 1
ATOM 1511 N N . PRO B 1 36 ? 14.172 -19.312 -5.102 1 95.69 36 PRO B N 1
ATOM 1512 C CA . PRO B 1 36 ? 14.992 -20.219 -4.301 1 95.69 36 PRO B CA 1
ATOM 1513 C C . PRO B 1 36 ? 14.18 -21.344 -3.668 1 95.69 36 PRO B C 1
ATOM 1515 O O . PRO B 1 36 ? 13.148 -21.094 -3.039 1 95.69 36 PRO B O 1
ATOM 1518 N N . ARG B 1 37 ? 14.656 -22.562 -3.791 1 96.5 37 ARG B N 1
ATOM 1519 C CA . ARG B 1 37 ? 13.906 -23.766 -3.408 1 96.5 37 ARG B CA 1
ATOM 1520 C C . ARG B 1 37 ? 13.523 -23.719 -1.932 1 96.5 37 ARG B C 1
ATOM 1522 O O . ARG B 1 37 ? 12.391 -24.031 -1.569 1 96.5 37 ARG B O 1
ATOM 1529 N N . LYS B 1 38 ? 14.438 -23.328 -1.113 1 96.38 38 LYS B N 1
ATOM 1530 C CA . LYS B 1 38 ? 14.18 -23.312 0.324 1 96.38 38 LYS B CA 1
ATOM 1531 C C . LYS B 1 38 ? 13.078 -22.312 0.67 1 96.38 38 LYS B C 1
ATOM 15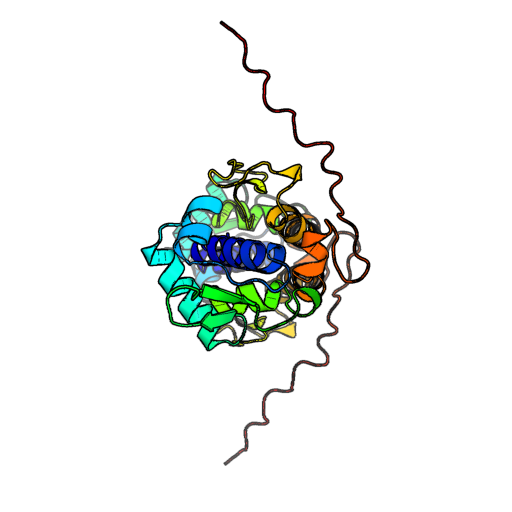33 O O . LYS B 1 38 ? 12.234 -22.594 1.522 1 96.38 38 LYS B O 1
ATOM 1538 N N . PHE B 1 39 ? 13.125 -21.25 0.031 1 96.44 39 PHE B N 1
ATOM 1539 C CA . PHE B 1 39 ? 12.117 -20.219 0.25 1 96.44 39 PHE B CA 1
ATOM 1540 C C . PHE B 1 39 ? 10.758 -20.688 -0.267 1 96.44 39 PHE B C 1
ATOM 1542 O O . PHE B 1 39 ? 9.734 -20.469 0.384 1 96.44 39 PHE B O 1
ATOM 1549 N N . LEU B 1 40 ? 10.773 -21.344 -1.404 1 98 40 LEU B N 1
ATOM 1550 C CA . LEU B 1 40 ? 9.547 -21.844 -2.01 1 98 40 LEU B CA 1
ATOM 1551 C C . LEU B 1 40 ? 8.883 -22.891 -1.117 1 98 40 LEU B C 1
ATOM 1553 O O . LEU B 1 40 ? 7.656 -22.938 -1.015 1 98 40 LEU B O 1
ATOM 1557 N N . GLU B 1 41 ? 9.633 -23.688 -0.49 1 97.62 41 GLU B N 1
ATOM 1558 C CA . GLU B 1 41 ? 9.102 -24.688 0.43 1 97.62 41 GLU B CA 1
ATOM 1559 C C . GLU B 1 41 ? 8.289 -24.047 1.55 1 97.62 41 GLU B C 1
ATOM 1561 O O . GLU B 1 41 ? 7.195 -24.5 1.877 1 97.62 41 GLU B O 1
ATOM 1566 N N . GLN B 1 42 ? 8.828 -22.984 2.098 1 97.69 42 GLN B N 1
ATOM 1567 C CA . GLN B 1 42 ? 8.141 -22.266 3.166 1 97.69 42 GLN B CA 1
ATOM 1568 C C . GLN B 1 42 ? 6.848 -21.641 2.662 1 97.69 42 GLN B C 1
ATOM 1570 O O . GLN B 1 42 ? 5.824 -21.672 3.35 1 97.69 42 GLN B O 1
ATOM 1575 N N . ILE B 1 43 ? 6.91 -21.094 1.541 1 98.19 43 ILE B N 1
ATOM 1576 C CA . ILE B 1 43 ? 5.75 -20.453 0.943 1 98.19 43 ILE B CA 1
ATOM 1577 C C . ILE B 1 43 ? 4.66 -21.484 0.674 1 98.19 43 ILE B C 1
ATOM 1579 O O . ILE B 1 43 ? 3.496 -21.266 1.03 1 98.19 43 ILE B O 1
ATOM 1583 N N . LEU B 1 44 ? 5.051 -22.625 0.058 1 98.06 44 LEU B N 1
ATOM 1584 C CA . LEU B 1 44 ? 4.082 -23.656 -0.284 1 98.06 44 LEU B CA 1
ATOM 1585 C C . LEU B 1 44 ? 3.48 -24.281 0.974 1 98.06 44 LEU B C 1
ATOM 1587 O O . LEU B 1 44 ? 2.307 -24.656 0.985 1 98.06 44 LEU B O 1
ATOM 1591 N N . LEU B 1 45 ? 4.281 -24.375 1.989 1 97.69 45 LEU B N 1
ATOM 1592 C CA . LEU B 1 45 ? 3.768 -24.875 3.262 1 97.69 45 LEU B CA 1
ATOM 1593 C C . LEU B 1 45 ? 2.701 -23.938 3.82 1 97.69 45 LEU B C 1
ATOM 1595 O O . LEU B 1 45 ? 1.641 -24.375 4.258 1 97.69 45 LEU B O 1
ATOM 1599 N N . ASP B 1 46 ? 2.984 -22.672 3.791 1 97.31 46 ASP B N 1
ATOM 1600 C CA . ASP B 1 46 ? 2.027 -21.672 4.258 1 97.31 46 ASP B CA 1
ATOM 1601 C C . ASP B 1 46 ? 0.738 -21.719 3.439 1 97.31 46 ASP B C 1
ATOM 1603 O O . ASP B 1 46 ? -0.359 -21.703 4 1 97.31 46 ASP B O 1
ATOM 1607 N N . LEU B 1 47 ? 0.876 -21.797 2.143 1 98.06 47 LEU B N 1
ATOM 1608 C CA . LEU B 1 47 ? -0.275 -21.844 1.248 1 98.06 47 LEU B CA 1
ATOM 1609 C C . LEU B 1 47 ? -1.093 -23.109 1.483 1 98.06 47 LEU B C 1
ATOM 1611 O O . LEU B 1 47 ? -2.322 -23.078 1.399 1 98.06 47 LEU B O 1
ATOM 1615 N N . LYS B 1 48 ? -0.411 -24.203 1.756 1 97.56 48 LYS B N 1
ATOM 1616 C CA . LYS B 1 48 ? -1.076 -25.469 2.049 1 97.56 48 LYS B CA 1
ATOM 1617 C C . LYS B 1 48 ? -1.864 -25.375 3.354 1 97.56 48 LYS B C 1
ATOM 1619 O O . LYS B 1 48 ? -3.021 -25.797 3.414 1 97.56 48 LYS B O 1
ATOM 1624 N N . HIS B 1 49 ? -1.264 -24.781 4.332 1 97.19 49 HIS B N 1
ATOM 1625 C CA . HIS B 1 49 ? -1.897 -24.641 5.637 1 97.19 49 HIS B CA 1
ATOM 1626 C C . HIS B 1 49 ? -3.164 -23.797 5.555 1 97.19 49 HIS B C 1
ATOM 1628 O O . HIS B 1 49 ? -4.105 -24.016 6.32 1 97.19 49 HIS B O 1
ATOM 1634 N N . HIS B 1 50 ? -3.201 -22.953 4.594 1 96.25 50 HIS B N 1
ATOM 1635 C CA . HIS B 1 50 ? -4.34 -22.047 4.488 1 96.25 50 HIS B CA 1
ATOM 1636 C C . HIS B 1 50 ? -5.316 -22.516 3.412 1 96.25 50 HIS B C 1
ATOM 1638 O O . HIS B 1 50 ? -6.223 -21.766 3.031 1 96.25 50 HIS B O 1
ATOM 1644 N N . GLY B 1 51 ? -5.07 -23.656 2.859 1 96.56 51 GLY B N 1
ATOM 1645 C CA . GLY B 1 51 ? -6.051 -24.312 2.012 1 96.56 51 GLY B CA 1
ATOM 1646 C C . GLY B 1 51 ? -6.02 -23.828 0.574 1 96.56 51 GLY B C 1
ATOM 1647 O O . GLY B 1 51 ? -7.008 -23.953 -0.151 1 96.56 51 GLY B O 1
ATOM 1648 N N . LEU B 1 52 ? -4.938 -23.25 0.138 1 97.5 52 LEU B N 1
ATOM 1649 C CA . LEU B 1 52 ? -4.852 -22.797 -1.243 1 97.5 52 LEU B CA 1
ATOM 1650 C C . LEU B 1 52 ? -4.207 -23.859 -2.131 1 97.5 52 LEU B C 1
ATOM 1652 O O . LEU B 1 52 ? -4.516 -23.938 -3.32 1 97.5 52 LEU B O 1
ATOM 1656 N N . VAL B 1 53 ? -3.297 -24.656 -1.5 1 97.62 53 VAL B N 1
ATOM 1657 C CA . VAL B 1 53 ? -2.588 -25.688 -2.254 1 97.62 53 VAL B CA 1
ATOM 1658 C C . VAL B 1 53 ? -2.637 -27.016 -1.494 1 97.62 53 VAL B C 1
ATOM 1660 O O . VAL B 1 53 ? -2.895 -27.031 -0.288 1 97.62 53 VAL B O 1
ATOM 1663 N N . VAL B 1 54 ? -2.523 -28.094 -2.227 1 97.06 54 VAL B N 1
ATOM 1664 C CA . VAL B 1 54 ? -2.428 -29.422 -1.654 1 97.06 54 VAL B CA 1
ATOM 1665 C C . VAL B 1 54 ? -1.102 -30.062 -2.059 1 97.06 54 VAL B C 1
ATOM 1667 O O . VAL B 1 54 ? -0.551 -29.75 -3.117 1 97.06 54 VAL B O 1
ATOM 1670 N N . SER B 1 55 ? -0.623 -30.891 -1.179 1 95.94 55 SER B N 1
ATOM 1671 C CA . SER B 1 55 ? 0.626 -31.594 -1.45 1 95.94 55 SER B CA 1
ATOM 1672 C C . SER B 1 55 ? 0.406 -33.094 -1.527 1 95.94 55 SER B C 1
ATOM 1674 O O . SER B 1 55 ? -0.443 -33.656 -0.818 1 95.94 55 SER B O 1
ATOM 1676 N N . PHE B 1 56 ? 1.093 -33.719 -2.43 1 94.19 56 PHE B N 1
ATOM 1677 C CA . PHE B 1 56 ? 1.066 -35.156 -2.609 1 94.19 56 PHE B CA 1
ATOM 1678 C C . PHE B 1 56 ? 2.457 -35.75 -2.424 1 94.19 56 PHE B C 1
ATOM 1680 O O . PHE B 1 56 ? 3.449 -35.188 -2.875 1 94.19 56 PHE B O 1
ATOM 1687 N N . ARG B 1 57 ? 2.455 -36.906 -1.775 1 90.69 57 ARG B N 1
ATOM 1688 C CA . ARG B 1 57 ? 3.727 -37.562 -1.533 1 90.69 57 ARG B CA 1
ATOM 1689 C C . ARG B 1 57 ? 3.99 -38.625 -2.588 1 90.69 57 ARG B C 1
ATOM 1691 O O . ARG B 1 57 ? 3.08 -39.031 -3.318 1 90.69 57 ARG B O 1
ATOM 1698 N N . GLY B 1 58 ? 5.254 -39.125 -2.725 1 86.75 58 GLY B N 1
ATOM 1699 C CA . GLY B 1 58 ? 5.629 -40.219 -3.605 1 86.75 58 GLY B CA 1
ATOM 1700 C C . GLY B 1 58 ? 6.414 -39.75 -4.82 1 86.75 58 GLY B C 1
ATOM 1701 O O . GLY B 1 58 ? 6.719 -38.562 -4.961 1 86.75 58 GLY B O 1
ATOM 1702 N N . LYS B 1 59 ? 6.738 -40.656 -5.777 1 84.62 59 LYS B N 1
ATOM 1703 C CA . LYS B 1 59 ? 7.551 -40.406 -6.965 1 84.62 59 LYS B CA 1
ATOM 1704 C C . LYS B 1 59 ? 6.898 -39.375 -7.875 1 84.62 59 LYS B C 1
ATOM 1706 O O . LYS B 1 59 ? 7.59 -38.531 -8.477 1 84.62 59 LYS B O 1
ATOM 1711 N N . ASN B 1 60 ? 5.609 -39.438 -7.859 1 83 60 ASN B N 1
ATOM 1712 C CA . ASN B 1 60 ? 4.887 -38.5 -8.688 1 83 60 ASN B CA 1
ATOM 1713 C C . ASN B 1 60 ? 4.25 -37.375 -7.84 1 83 60 ASN B C 1
ATOM 1715 O O . ASN B 1 60 ? 3.227 -36.812 -8.227 1 83 60 ASN B O 1
ATOM 1719 N N . GLY B 1 61 ? 4.922 -37.219 -6.719 1 90.38 61 GLY B N 1
ATOM 1720 C CA . GLY B 1 61 ? 4.359 -36.219 -5.82 1 90.38 61 GLY B CA 1
ATOM 1721 C C . GLY B 1 61 ? 4.613 -34.781 -6.273 1 90.38 61 GLY B C 1
ATOM 1722 O O . GLY B 1 61 ? 5.242 -34.562 -7.309 1 90.38 61 GLY B O 1
ATOM 1723 N N . GLY B 1 62 ? 3.887 -33.812 -5.582 1 95.88 62 GLY B N 1
ATOM 1724 C CA . GLY B 1 62 ? 3.973 -32.406 -5.93 1 95.88 62 GLY B CA 1
ATOM 1725 C C . GLY B 1 62 ? 2.873 -31.562 -5.305 1 95.88 62 GLY B C 1
ATOM 1726 O O . GLY B 1 62 ? 2.395 -31.875 -4.211 1 95.88 62 GLY B O 1
ATOM 1727 N N . TYR B 1 63 ? 2.705 -30.484 -5.902 1 97.62 63 TYR B N 1
ATOM 1728 C CA . TYR B 1 63 ? 1.723 -29.516 -5.398 1 97.62 63 TYR B CA 1
ATOM 1729 C C . TYR B 1 63 ? 0.677 -29.203 -6.461 1 97.62 63 TYR B C 1
ATOM 1731 O O . TYR B 1 63 ? 0.971 -29.234 -7.66 1 97.62 63 TYR B O 1
ATOM 1739 N N . ALA B 1 64 ? -0.474 -28.969 -6 1 97.31 64 ALA B N 1
ATOM 1740 C CA . ALA B 1 64 ? -1.567 -28.531 -6.867 1 97.31 64 ALA B CA 1
ATOM 1741 C C . ALA B 1 64 ? -2.457 -27.516 -6.164 1 97.31 64 ALA B C 1
ATOM 1743 O O . ALA B 1 64 ? -2.436 -27.406 -4.938 1 97.31 64 ALA B O 1
ATOM 1744 N N . LEU B 1 65 ? -3.189 -26.766 -6.953 1 97.31 65 LEU B N 1
ATOM 1745 C CA . LEU B 1 65 ? -4.172 -25.875 -6.352 1 97.31 65 LEU B CA 1
ATOM 1746 C C . LEU B 1 65 ? -5.305 -26.672 -5.707 1 97.31 65 LEU B C 1
ATOM 1748 O O . LEU B 1 65 ? -5.777 -27.656 -6.273 1 97.31 65 LEU B O 1
ATOM 1752 N N . ARG B 1 66 ? -5.66 -26.281 -4.598 1 96.31 66 ARG B N 1
ATOM 1753 C CA . ARG B 1 66 ? -6.781 -26.922 -3.918 1 96.31 66 ARG B CA 1
ATOM 1754 C C . ARG B 1 66 ? -8.109 -26.359 -4.414 1 96.31 66 ARG B C 1
ATOM 1756 O O . ARG B 1 66 ? -9.133 -27.047 -4.355 1 96.31 66 ARG B O 1
ATOM 1763 N N . ARG B 1 67 ? -8.102 -25.156 -4.875 1 95.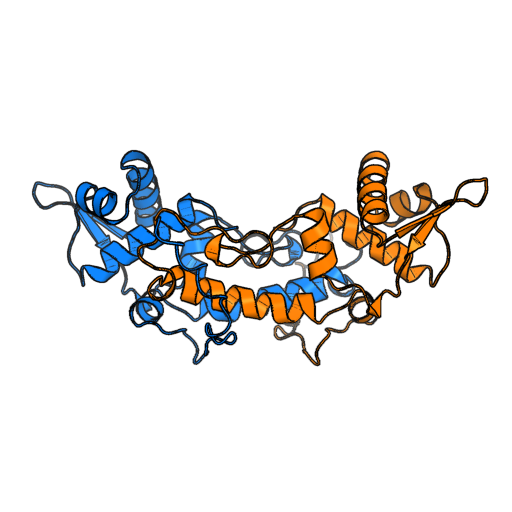06 67 ARG B N 1
ATOM 1764 C CA . ARG B 1 67 ? -9.289 -24.438 -5.328 1 95.06 67 ARG B CA 1
ATOM 1765 C C . ARG B 1 67 ? -9.125 -23.953 -6.77 1 95.06 67 ARG B C 1
ATOM 1767 O O . ARG B 1 67 ? -8 -23.828 -7.258 1 95.06 67 ARG B O 1
ATOM 1774 N N . ASP B 1 68 ? -10.258 -23.719 -7.449 1 96.5 68 ASP B N 1
ATOM 1775 C CA . ASP B 1 68 ? -10.219 -23.125 -8.781 1 96.5 68 ASP B CA 1
ATOM 1776 C C . ASP B 1 68 ? -9.586 -21.734 -8.742 1 96.5 68 ASP B C 1
ATOM 1778 O O . ASP B 1 68 ? -9.891 -20.938 -7.859 1 96.5 68 ASP B O 1
ATOM 1782 N N . PRO B 1 69 ? -8.68 -21.469 -9.664 1 97.44 69 PRO B N 1
ATOM 1783 C CA . PRO B 1 69 ? -8.055 -20.141 -9.695 1 97.44 69 PRO B CA 1
ATOM 1784 C C . PRO B 1 69 ? -9.078 -19 -9.727 1 97.44 69 PRO B C 1
ATOM 1786 O O . PRO B 1 69 ? -8.789 -17.906 -9.25 1 97.44 69 PRO B O 1
ATOM 1789 N N . LYS B 1 70 ? -10.281 -19.203 -10.234 1 96.88 70 LYS B N 1
ATOM 1790 C CA . LYS B 1 70 ? -11.328 -18.188 -10.328 1 96.88 70 LYS B CA 1
ATOM 1791 C C . LYS B 1 70 ? -11.867 -17.812 -8.953 1 96.88 70 LYS B C 1
ATOM 1793 O O . LYS B 1 70 ? -12.5 -16.781 -8.781 1 96.88 70 LYS B O 1
ATOM 1798 N N . ASP B 1 71 ? -11.609 -18.703 -8.008 1 97.12 71 ASP B N 1
ATOM 1799 C CA . ASP B 1 71 ? -12.156 -18.516 -6.668 1 97.12 71 ASP B CA 1
ATOM 1800 C C . ASP B 1 71 ? -11.109 -17.938 -5.719 1 97.12 71 ASP B C 1
ATOM 1802 O O . ASP B 1 71 ? -11.359 -17.797 -4.52 1 97.12 71 ASP B O 1
ATOM 1806 N N . ILE B 1 72 ? -9.945 -17.641 -6.176 1 97.88 72 ILE B N 1
ATOM 1807 C CA . ILE B 1 72 ? -8.859 -17.125 -5.352 1 97.88 72 ILE B CA 1
ATOM 1808 C C . ILE B 1 72 ? -8.578 -15.672 -5.723 1 97.88 72 ILE B C 1
ATOM 1810 O O . ILE B 1 72 ? -8.078 -15.391 -6.812 1 97.88 72 ILE B O 1
ATOM 1814 N N . SER B 1 73 ? -8.867 -14.773 -4.848 1 98.12 73 SER B N 1
ATOM 1815 C CA . SER B 1 73 ? -8.648 -13.352 -5.113 1 98.12 73 SER B CA 1
ATOM 1816 C C . SER B 1 73 ? -7.238 -12.922 -4.734 1 98.12 73 SER B C 1
ATOM 1818 O O . SER B 1 73 ? -6.574 -13.594 -3.938 1 98.12 73 SER B O 1
ATOM 1820 N N . PHE B 1 74 ? -6.809 -11.875 -5.293 1 98.5 74 PHE B N 1
ATOM 1821 C CA . PHE B 1 74 ? -5.5 -11.328 -4.965 1 98.5 74 PHE B CA 1
ATOM 1822 C C . PHE B 1 74 ? -5.441 -10.906 -3.5 1 98.5 74 PHE B C 1
ATOM 1824 O O . PHE B 1 74 ? -4.406 -11.055 -2.846 1 98.5 74 PHE B O 1
ATOM 1831 N N . THR B 1 75 ? -6.531 -10.328 -2.996 1 97.88 75 THR B N 1
ATOM 1832 C CA . THR B 1 75 ? -6.57 -9.891 -1.607 1 97.88 75 THR B CA 1
ATOM 1833 C C . THR B 1 75 ? -6.367 -11.062 -0.659 1 97.88 75 THR B C 1
ATOM 1835 O O . THR B 1 75 ? -5.664 -10.945 0.348 1 97.88 75 THR B O 1
ATOM 1838 N N . GLU B 1 76 ? -7.02 -12.164 -0.994 1 97.5 76 GLU B N 1
ATOM 1839 C CA . GLU B 1 76 ? -6.883 -13.352 -0.156 1 97.5 76 GLU B CA 1
ATOM 1840 C C . GLU B 1 76 ? -5.426 -13.789 -0.049 1 97.5 76 GLU B C 1
ATOM 1842 O O . GLU B 1 76 ? -4.922 -14.023 1.052 1 97.5 76 GLU B O 1
ATOM 1847 N N . VAL B 1 77 ? -4.734 -13.844 -1.143 1 98.31 77 VAL B N 1
ATOM 1848 C CA . VAL B 1 77 ? -3.344 -14.281 -1.184 1 98.31 77 VAL B CA 1
ATOM 1849 C C . VAL B 1 77 ? -2.459 -13.266 -0.462 1 98.31 77 VAL B C 1
ATOM 1851 O O . VAL B 1 77 ? -1.615 -13.641 0.355 1 98.31 77 VAL B O 1
ATOM 1854 N N . LEU B 1 78 ? -2.672 -12.008 -0.749 1 97.88 78 LEU B N 1
ATOM 1855 C CA . LEU B 1 78 ? -1.86 -10.953 -0.151 1 97.88 78 LEU B CA 1
ATOM 1856 C C . LEU B 1 78 ? -2.002 -10.953 1.367 1 97.88 78 LEU B C 1
ATOM 1858 O O . LEU B 1 78 ? -1.004 -10.875 2.088 1 97.88 78 LEU B O 1
ATOM 1862 N N . ARG B 1 79 ? -3.199 -11.031 1.881 1 96.75 79 ARG B N 1
ATOM 1863 C CA . ARG B 1 79 ? -3.434 -11.016 3.322 1 96.75 79 ARG B CA 1
ATOM 1864 C C . ARG B 1 79 ? -2.848 -12.258 3.988 1 96.75 79 ARG B C 1
ATOM 1866 O O . ARG B 1 79 ? -2.373 -12.188 5.125 1 96.75 79 ARG B O 1
ATOM 1873 N N . LEU B 1 80 ? -2.908 -13.32 3.285 1 96.94 80 LEU B N 1
ATOM 1874 C CA . LEU B 1 80 ? -2.355 -14.562 3.816 1 96.94 80 LEU B CA 1
ATOM 1875 C C . LEU B 1 80 ? -0.85 -14.445 4.023 1 96.94 80 LEU B C 1
ATOM 1877 O O . LEU B 1 80 ? -0.317 -14.93 5.023 1 96.94 80 LEU B O 1
ATOM 1881 N N . ILE B 1 81 ? -0.187 -13.805 3.113 1 97.06 81 ILE B N 1
ATOM 1882 C CA . ILE B 1 81 ? 1.271 -13.805 3.131 1 97.06 81 ILE B CA 1
ATOM 1883 C C . ILE B 1 81 ? 1.778 -12.562 3.859 1 97.06 81 ILE B C 1
ATOM 1885 O O . ILE B 1 81 ? 2.654 -12.656 4.723 1 97.06 81 ILE B O 1
ATOM 1889 N N . ASP B 1 82 ? 1.178 -11.367 3.518 1 96.19 82 ASP B N 1
ATOM 1890 C CA . ASP B 1 82 ? 1.698 -10.109 4.031 1 96.19 82 ASP B CA 1
ATOM 1891 C C . ASP B 1 82 ? 0.895 -9.633 5.242 1 96.19 82 ASP B C 1
ATOM 1893 O O . ASP B 1 82 ? 1.291 -8.688 5.926 1 96.19 82 ASP B O 1
ATOM 1897 N N . GLY B 1 83 ? -0.174 -10.281 5.57 1 95.25 83 GLY B N 1
ATOM 1898 C CA . GLY B 1 83 ? -1.021 -9.805 6.652 1 95.25 83 GLY B CA 1
ATOM 1899 C C . GLY B 1 83 ? -1.896 -8.633 6.262 1 95.25 83 GLY B C 1
ATOM 1900 O O . GLY B 1 83 ? -2.326 -8.531 5.109 1 95.25 83 GLY B O 1
ATOM 1901 N N . PRO B 1 84 ? -2.262 -7.82 7.289 1 95.31 84 PRO B N 1
ATOM 1902 C CA . PRO B 1 84 ? -3.115 -6.668 6.984 1 95.31 84 PRO B CA 1
ATOM 1903 C C . PRO B 1 84 ? -2.514 -5.754 5.922 1 95.31 84 PRO B C 1
ATOM 1905 O O . PRO B 1 84 ? -1.302 -5.527 5.91 1 95.31 84 PRO B O 1
ATOM 1908 N N . ILE B 1 85 ? -3.352 -5.285 5.066 1 95.81 85 ILE B N 1
ATOM 1909 C CA . ILE B 1 85 ? -2.832 -4.508 3.947 1 95.81 85 ILE B CA 1
ATOM 1910 C C . ILE B 1 85 ? -3.361 -3.078 4.023 1 95.81 85 ILE B C 1
ATOM 1912 O O . ILE B 1 85 ? -3.113 -2.27 3.125 1 95.81 85 ILE B O 1
ATOM 1916 N N . ALA B 1 86 ? -4.078 -2.734 5.086 1 96.38 86 ALA B N 1
ATOM 1917 C CA . ALA B 1 86 ? -4.598 -1.38 5.258 1 96.38 86 ALA B CA 1
ATOM 1918 C C . ALA B 1 86 ? -3.469 -0.391 5.535 1 96.38 86 ALA B C 1
ATOM 1920 O O . ALA B 1 86 ? -2.527 -0.704 6.27 1 96.38 86 ALA B O 1
ATOM 1921 N N . PRO B 1 87 ? -3.604 0.813 5.012 1 96.06 87 PRO B N 1
ATOM 1922 C CA . PRO B 1 87 ? -2.553 1.806 5.242 1 96.06 87 PRO B CA 1
ATOM 1923 C C . PRO B 1 87 ? -2.566 2.357 6.668 1 96.06 87 PRO B C 1
ATOM 1925 O O . PRO B 1 87 ? -1.569 2.924 7.125 1 96.06 87 PRO B O 1
ATOM 1928 N N . LEU B 1 88 ? -3.703 2.291 7.359 1 95.5 88 LEU B N 1
ATOM 1929 C CA . LEU B 1 88 ? -3.885 2.695 8.75 1 95.5 88 LEU B CA 1
ATOM 1930 C C . LEU B 1 88 ? -4.535 1.58 9.562 1 95.5 88 LEU B C 1
ATOM 1932 O O . LEU B 1 88 ? -5.391 0.854 9.047 1 95.5 88 LEU B O 1
ATOM 1936 N N . PRO B 1 89 ? -4.109 1.488 10.781 1 93.88 89 PRO B N 1
ATOM 1937 C CA . PRO B 1 89 ? -4.707 0.412 11.578 1 93.88 89 PRO B CA 1
ATOM 1938 C C . PRO B 1 89 ? -6.219 0.559 11.727 1 93.88 89 PRO B C 1
ATOM 1940 O O . PRO B 1 89 ? -6.938 -0.442 11.789 1 93.88 89 PRO B O 1
ATOM 1943 N N . CYS B 1 90 ? -6.715 1.715 11.742 1 94.38 90 CYS B N 1
ATOM 1944 C CA . CYS B 1 90 ? -8.141 1.959 11.938 1 94.38 90 CYS B CA 1
ATOM 1945 C C . CYS B 1 90 ? -8.93 1.647 10.672 1 94.38 90 CYS B C 1
ATOM 1947 O O . CYS B 1 90 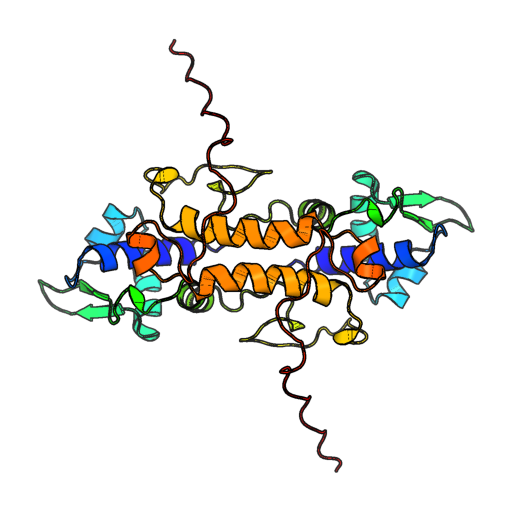? -10.164 1.65 10.688 1 94.38 90 CYS B O 1
ATOM 1949 N N . LEU B 1 91 ? -8.203 1.358 9.594 1 95.25 91 LEU B N 1
ATOM 1950 C CA . LEU B 1 91 ? -8.867 1.029 8.336 1 95.25 91 LEU B CA 1
ATOM 1951 C C . LEU B 1 91 ? -8.836 -0.474 8.086 1 95.25 91 LEU B C 1
ATOM 1953 O O . LEU B 1 91 ? -9.492 -0.964 7.16 1 95.25 91 LEU B O 1
ATOM 1957 N N . SER B 1 92 ? -8.102 -1.2 8.867 1 95 92 SER B N 1
ATOM 1958 C CA . SER B 1 92 ? -7.91 -2.621 8.594 1 95 92 SER B CA 1
ATOM 1959 C C . SER B 1 92 ? -9.195 -3.406 8.836 1 95 92 SER B C 1
ATOM 1961 O O . SER B 1 92 ? -9.836 -3.254 9.875 1 95 92 SER B O 1
ATOM 1963 N N . ARG B 1 93 ? -9.523 -4.203 7.941 1 91.31 93 ARG B N 1
ATOM 1964 C CA . ARG B 1 93 ? -10.703 -5.055 8.062 1 91.31 93 ARG B CA 1
ATOM 1965 C C . ARG B 1 93 ? -10.375 -6.336 8.828 1 91.31 93 ARG B C 1
ATOM 1967 O O . ARG B 1 93 ? -11.258 -6.945 9.43 1 91.31 93 ARG B O 1
ATOM 1974 N N . THR B 1 94 ? -9.102 -6.719 8.844 1 91.75 94 THR B N 1
ATOM 1975 C CA . THR B 1 94 ? -8.695 -7.992 9.414 1 91.75 94 THR B CA 1
ATOM 1976 C C . THR B 1 94 ? -7.953 -7.777 10.734 1 91.75 94 THR B C 1
ATOM 1978 O O . THR B 1 94 ? -7.781 -8.711 11.516 1 91.75 94 THR B O 1
ATOM 1981 N N . ALA B 1 95 ? -7.504 -6.609 11 1 93.44 95 ALA B N 1
ATOM 1982 C CA . ALA B 1 95 ? -6.734 -6.305 12.211 1 93.44 95 ALA B CA 1
ATOM 1983 C C . ALA B 1 95 ? -6.973 -4.867 12.656 1 93.44 95 ALA B C 1
ATOM 1985 O O . ALA B 1 95 ? -6.02 -4.117 12.883 1 93.44 95 ALA B O 1
ATOM 1986 N N . TYR B 1 96 ? -8.203 -4.543 12.867 1 94.19 96 TYR B N 1
ATOM 1987 C CA . TYR B 1 96 ? -8.578 -3.189 13.266 1 94.19 96 TYR B CA 1
ATOM 1988 C C . TYR B 1 96 ? -7.953 -2.824 14.609 1 94.19 96 TYR B C 1
ATOM 1990 O O . TYR B 1 96 ? -7.969 -3.623 15.547 1 94.19 96 TYR B O 1
ATOM 1998 N N . ARG B 1 97 ? -7.434 -1.659 14.648 1 91.94 97 ARG B N 1
ATOM 1999 C CA . ARG B 1 97 ? -6.969 -1.016 15.875 1 91.94 97 ARG B CA 1
ATOM 2000 C C . ARG B 1 97 ? -7.148 0.498 15.797 1 91.94 97 ARG B C 1
ATOM 2002 O O . ARG B 1 97 ? -6.719 1.13 14.828 1 91.94 97 ARG B O 1
ATOM 2009 N N . ALA B 1 98 ? -7.762 0.936 16.781 1 90.25 98 ALA B N 1
ATOM 2010 C CA . ALA B 1 98 ? -7.91 2.389 16.828 1 90.25 98 ALA B CA 1
ATOM 2011 C C . ALA B 1 98 ? -6.555 3.078 16.922 1 90.25 98 ALA B C 1
ATOM 2013 O O . ALA B 1 98 ? -5.66 2.598 17.625 1 90.25 98 ALA B O 1
ATOM 2014 N N . CYS B 1 99 ? -6.449 4.121 16.203 1 87.44 99 CYS B N 1
ATOM 2015 C CA . CYS B 1 99 ? -5.23 4.91 16.359 1 87.44 99 CYS B CA 1
ATOM 2016 C C . CYS B 1 99 ? -5.191 5.594 17.719 1 87.44 99 CYS B C 1
ATOM 2018 O O . CYS B 1 99 ? -6.195 6.152 18.172 1 87.44 99 CYS B O 1
ATOM 2020 N N . GLU B 1 100 ? -4.16 5.523 18.375 1 79.56 100 GLU B N 1
ATOM 2021 C CA . GLU B 1 100 ? -4.02 6.117 19.703 1 79.56 100 GLU B CA 1
ATOM 2022 C C . GLU B 1 100 ? -3.977 7.641 19.625 1 79.56 100 GLU B C 1
ATOM 2024 O O . GLU B 1 100 ? -4.367 8.328 20.562 1 79.56 100 GLU B O 1
ATOM 2029 N N . ASP B 1 101 ? -3.611 8.141 18.578 1 77.38 101 ASP B N 1
ATOM 2030 C CA . ASP B 1 101 ? -3.367 9.57 18.406 1 77.38 101 ASP B CA 1
ATOM 2031 C C . ASP B 1 101 ? -4.504 10.234 17.641 1 77.38 101 ASP B C 1
ATOM 2033 O O . ASP B 1 101 ? -4.383 11.391 17.219 1 77.38 101 ASP B O 1
ATOM 2037 N N . CYS B 1 102 ? -5.566 9.484 17.469 1 81.56 102 CYS B N 1
ATOM 2038 C CA . CYS B 1 102 ? -6.688 10 16.703 1 81.56 102 CYS B CA 1
ATOM 2039 C C . CYS B 1 102 ? -7.773 10.547 17.625 1 81.56 102 CYS B C 1
ATOM 2041 O O . CYS B 1 102 ? -8.094 9.93 18.641 1 81.56 102 CYS B O 1
ATOM 2043 N N . GLU B 1 103 ? -8.305 11.797 17.453 1 74.81 103 GLU B N 1
ATOM 2044 C CA . GLU B 1 103 ? -9.367 12.406 18.25 1 74.81 103 GLU B CA 1
ATOM 2045 C C . GLU B 1 103 ? -10.734 11.844 17.859 1 74.81 103 GLU B C 1
ATOM 2047 O O . GLU B 1 103 ? -11.727 12.102 18.547 1 74.81 103 GLU B O 1
ATOM 2052 N N . GLY B 1 104 ? -10.789 11.07 16.969 1 79.75 104 GLY B N 1
ATOM 2053 C CA . GLY B 1 104 ? -12 10.469 16.438 1 79.75 104 GLY B CA 1
ATOM 2054 C C . GLY B 1 104 ? -11.883 10.047 14.984 1 79.75 104 GLY B C 1
ATOM 2055 O O . GLY B 1 104 ? -11.367 10.797 14.156 1 79.75 104 GLY B O 1
ATOM 2056 N N . GLU B 1 105 ? -12.297 8.93 14.656 1 84.06 105 GLU B N 1
ATOM 2057 C CA . GLU B 1 105 ? -12.133 8.352 13.328 1 84.06 105 GLU B CA 1
ATOM 2058 C C . GLU B 1 105 ? -12.977 9.086 12.289 1 84.06 105 GLU B C 1
ATOM 2060 O O . GLU B 1 105 ? -12.562 9.25 11.141 1 84.06 105 GLU B O 1
ATOM 2065 N N . THR B 1 106 ? -14.148 9.625 12.773 1 82.31 106 THR B N 1
ATOM 2066 C CA . THR B 1 106 ? -15.055 10.281 11.836 1 82.31 106 THR B CA 1
ATOM 2067 C C . THR B 1 106 ? -14.492 11.633 11.406 1 82.31 106 THR B C 1
ATOM 2069 O O . THR B 1 106 ? -14.727 12.078 10.273 1 82.31 106 THR B O 1
ATOM 2072 N N . ALA B 1 107 ? -13.719 12.195 12.297 1 82.69 107 ALA B N 1
ATOM 2073 C CA . ALA B 1 107 ? -13.18 13.523 12.023 1 82.69 107 ALA B CA 1
ATOM 2074 C C . ALA B 1 107 ? -11.766 13.43 11.461 1 82.69 107 ALA B C 1
ATOM 2076 O O . ALA B 1 107 ? -11.18 14.445 11.07 1 82.69 107 ALA B O 1
ATOM 2077 N N . CYS B 1 108 ? -11.266 12.234 11.383 1 91.81 108 CYS B N 1
ATOM 2078 C CA . CYS B 1 108 ? -9.875 12.07 10.977 1 91.81 108 CYS B CA 1
ATOM 2079 C C . CYS B 1 108 ? -9.719 12.297 9.477 1 91.81 108 CYS B C 1
ATOM 2081 O O . CYS B 1 108 ? -10.203 11.492 8.672 1 91.81 108 CYS B O 1
ATOM 2083 N N . ARG B 1 109 ? -9 13.305 9.141 1 93.5 109 ARG B N 1
ATOM 2084 C CA . ARG B 1 109 ? -8.812 13.719 7.758 1 93.5 109 ARG B CA 1
ATOM 2085 C C . ARG B 1 109 ? -7.973 12.703 6.988 1 93.5 109 ARG B C 1
ATOM 2087 O O . ARG B 1 109 ? -8.219 12.453 5.809 1 93.5 109 ARG B O 1
ATOM 2094 N N . MET B 1 110 ? -7.066 12.102 7.672 1 94.81 110 MET B N 1
ATOM 2095 C CA . MET B 1 110 ? -6.227 11.086 7.047 1 94.81 110 MET B CA 1
ATOM 2096 C C . MET B 1 110 ? -7.039 9.836 6.73 1 94.81 110 MET B C 1
ATOM 2098 O O . MET B 1 110 ? -6.902 9.258 5.652 1 94.81 110 MET B O 1
ATOM 2102 N N . ARG B 1 111 ? -7.84 9.469 7.688 1 94.94 111 ARG B N 1
ATOM 2103 C CA . ARG B 1 111 ? -8.656 8.273 7.488 1 94.94 111 ARG B CA 1
ATOM 2104 C C . ARG B 1 111 ? -9.578 8.438 6.285 1 94.94 111 ARG B C 1
ATOM 2106 O O . ARG B 1 111 ? -9.781 7.488 5.523 1 94.94 111 ARG B O 1
ATOM 2113 N N . LEU B 1 112 ? -10.141 9.641 6.164 1 94.69 112 LEU B N 1
ATOM 2114 C CA .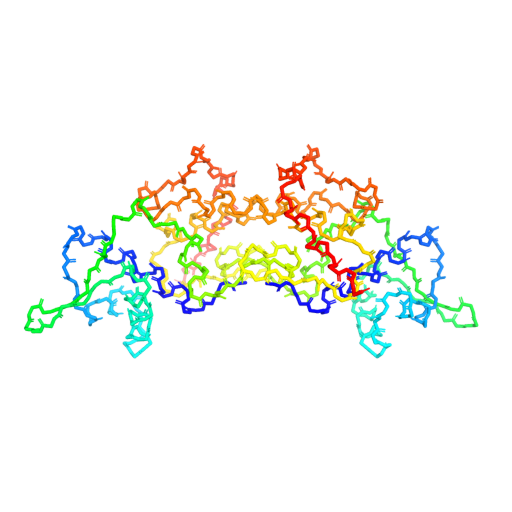 LEU B 1 112 ? -11.023 9.914 5.035 1 94.69 112 LEU B CA 1
ATOM 2115 C C . LEU B 1 112 ? -10.32 9.641 3.711 1 94.69 112 LEU B C 1
ATOM 2117 O O . LEU B 1 112 ? -10.828 8.883 2.881 1 94.69 112 LEU B O 1
ATOM 2121 N N . VAL B 1 113 ? -9.188 10.164 3.574 1 97.25 113 VAL B N 1
ATOM 2122 C CA . VAL B 1 113 ? -8.5 10.125 2.285 1 97.25 113 VAL B CA 1
ATOM 2123 C C . VAL B 1 113 ? -7.887 8.75 2.064 1 97.25 113 VAL B C 1
ATOM 2125 O O . VAL B 1 113 ? -8.078 8.141 1.01 1 97.25 113 VAL B O 1
ATOM 2128 N N . PHE B 1 114 ? -7.219 8.234 3.07 1 97.44 114 PHE B N 1
ATOM 2129 C CA . PHE B 1 114 ? -6.586 6.93 2.928 1 97.44 114 PHE B CA 1
ATOM 2130 C C . PHE B 1 114 ? -7.637 5.828 2.842 1 97.44 114 PHE B C 1
ATOM 2132 O O . PHE B 1 114 ? -7.422 4.812 2.18 1 97.44 114 PHE B O 1
ATOM 2139 N N . GLY B 1 115 ? -8.75 6.039 3.514 1 96.44 115 GLY B N 1
ATOM 2140 C CA . GLY B 1 115 ? -9.844 5.094 3.389 1 96.44 115 GLY B CA 1
ATOM 2141 C C . GLY B 1 115 ? -10.383 4.988 1.974 1 96.44 115 GLY B C 1
ATOM 2142 O O . GLY B 1 115 ? -10.602 3.885 1.469 1 96.44 115 GLY B O 1
ATOM 2143 N N . ALA B 1 116 ? -10.602 6.125 1.371 1 96.69 116 ALA B N 1
ATOM 2144 C CA . ALA B 1 116 ? -11.086 6.152 -0.007 1 96.69 116 ALA B CA 1
ATOM 2145 C C . ALA B 1 116 ? -10.078 5.504 -0.954 1 96.69 116 ALA B C 1
ATOM 2147 O O . ALA B 1 116 ? -10.461 4.738 -1.843 1 96.69 116 ALA B O 1
ATOM 2148 N N . ALA B 1 117 ? -8.82 5.836 -0.79 1 97.44 117 ALA B N 1
ATOM 2149 C CA . ALA B 1 117 ? -7.773 5.238 -1.61 1 97.44 117 ALA B CA 1
ATOM 2150 C C . ALA B 1 117 ? -7.723 3.727 -1.42 1 97.44 117 ALA B C 1
ATOM 2152 O O . ALA B 1 117 ? -7.617 2.975 -2.393 1 97.44 117 ALA B O 1
ATOM 2153 N N . TYR B 1 118 ? -7.82 3.307 -0.166 1 96.69 118 TYR B N 1
ATOM 2154 C CA . TYR B 1 118 ? -7.805 1.895 0.203 1 96.69 118 TYR B CA 1
ATOM 2155 C C . TYR B 1 118 ? -8.977 1.153 -0.424 1 96.69 118 TYR B C 1
ATOM 2157 O O . TYR B 1 118 ? -8.805 0.07 -0.987 1 96.69 118 TYR B O 1
ATOM 2165 N N . ASP B 1 119 ? -10.109 1.745 -0.406 1 96.25 119 ASP B N 1
ATOM 2166 C CA . ASP B 1 119 ? -11.32 1.134 -0.958 1 96.25 119 ASP B CA 1
ATOM 2167 C C . ASP B 1 119 ? -11.195 0.932 -2.465 1 96.25 119 ASP B C 1
ATOM 2169 O O . ASP B 1 119 ? -11.594 -0.106 -2.994 1 96.25 119 ASP B O 1
ATOM 2173 N N . ARG B 1 120 ? -10.633 1.88 -3.08 1 95.12 120 ARG B N 1
ATOM 2174 C CA . ARG B 1 120 ? -10.477 1.78 -4.527 1 95.12 120 ARG B CA 1
ATOM 2175 C C . ARG B 1 120 ? -9.461 0.706 -4.898 1 95.12 120 ARG B C 1
ATOM 2177 O O . ARG B 1 120 ? -9.656 -0.037 -5.859 1 95.12 120 ARG B O 1
ATOM 2184 N N . MET B 1 121 ? -8.422 0.64 -4.164 1 96.56 121 MET B N 1
ATOM 2185 C CA . MET B 1 121 ? -7.43 -0.409 -4.367 1 96.56 121 MET B CA 1
ATOM 2186 C C . MET B 1 121 ? -8.039 -1.788 -4.137 1 96.56 121 MET B C 1
ATOM 2188 O O . MET B 1 121 ? -7.852 -2.695 -4.949 1 96.56 121 MET B O 1
ATOM 2192 N N . LEU B 1 122 ? -8.836 -1.938 -3.078 1 96.44 122 LEU B N 1
ATOM 2193 C CA . LEU B 1 122 ? -9.43 -3.217 -2.707 1 96.44 122 LEU B CA 1
ATOM 2194 C C . LEU B 1 122 ? -10.461 -3.654 -3.744 1 96.44 122 LEU B C 1
ATOM 2196 O O . LEU B 1 122 ? -10.625 -4.852 -3.996 1 96.44 122 LEU B O 1
ATOM 2200 N N . GLU B 1 123 ? -11.133 -2.678 -4.266 1 94.88 123 GLU B N 1
ATOM 2201 C CA . GLU B 1 123 ? -12.102 -3.014 -5.309 1 94.88 123 GLU B CA 1
ATOM 2202 C C . GLU B 1 123 ? -11.461 -3.854 -6.406 1 94.88 123 GLU B C 1
ATOM 2204 O O . GLU B 1 123 ? -12.023 -4.863 -6.832 1 94.88 123 GLU B O 1
ATOM 2209 N N . VAL B 1 124 ? -10.305 -3.537 -6.801 1 96.94 124 VAL B N 1
ATOM 2210 C CA . VAL B 1 124 ? -9.609 -4.246 -7.867 1 96.94 124 VAL B CA 1
ATOM 2211 C C . VAL B 1 124 ? -9.094 -5.586 -7.348 1 96.94 124 VAL B C 1
ATOM 2213 O O . VAL B 1 124 ? -9.359 -6.633 -7.945 1 96.94 124 VAL B O 1
ATOM 2216 N N . LEU B 1 125 ? -8.43 -5.586 -6.184 1 97.81 125 LEU B N 1
ATOM 2217 C CA . LEU B 1 125 ? -7.742 -6.766 -5.676 1 97.81 125 LEU B CA 1
ATOM 2218 C C . LEU B 1 125 ? -8.742 -7.824 -5.215 1 97.81 125 LEU B C 1
ATOM 2220 O O . LEU B 1 125 ? -8.477 -9.023 -5.328 1 97.81 125 LEU B O 1
ATOM 2224 N N . GLU B 1 126 ? -9.906 -7.418 -4.781 1 97 126 GLU B N 1
ATOM 2225 C CA . GLU B 1 126 ? -10.914 -8.344 -4.27 1 97 126 GLU B CA 1
ATOM 2226 C C . GLU B 1 126 ? -11.719 -8.969 -5.406 1 97 126 GLU B C 1
ATOM 2228 O O . GLU B 1 126 ? -12.148 -10.125 -5.309 1 97 126 GLU B O 1
ATOM 2233 N N . THR B 1 127 ? -11.891 -8.234 -6.41 1 97.12 127 THR B N 1
ATOM 2234 C CA . THR B 1 127 ? -12.773 -8.703 -7.469 1 97.12 127 THR B CA 1
ATOM 2235 C C . THR B 1 127 ? -11.984 -9.445 -8.547 1 97.12 127 THR B C 1
ATOM 2237 O O . THR B 1 127 ? -12.562 -10.141 -9.383 1 97.12 127 THR B O 1
ATOM 2240 N N . THR B 1 128 ? -10.68 -9.273 -8.539 1 98.06 128 THR B N 1
ATOM 2241 C CA . THR B 1 128 ? -9.859 -9.945 -9.531 1 98.06 128 THR B CA 1
ATOM 2242 C C . THR B 1 128 ? -9.312 -11.266 -8.984 1 98.06 128 THR B C 1
ATOM 2244 O O . THR B 1 128 ? -8.617 -11.281 -7.969 1 98.06 128 THR B O 1
ATOM 2247 N N . SER B 1 129 ? -9.648 -12.297 -9.641 1 98.12 129 SER B N 1
ATOM 2248 C CA . SER B 1 129 ? -9.156 -13.617 -9.258 1 98.12 129 SER B CA 1
ATOM 2249 C C . SER B 1 129 ? -7.883 -13.977 -10.023 1 98.12 129 SER B C 1
ATOM 2251 O O . SER B 1 129 ? -7.52 -13.297 -10.984 1 98.12 129 SER B O 1
ATOM 2253 N N . LEU B 1 130 ? -7.16 -15.039 -9.531 1 97.69 130 LEU B N 1
ATOM 2254 C CA . LEU B 1 130 ? -6.039 -15.562 -10.297 1 97.69 130 LEU B CA 1
ATOM 2255 C C . LEU B 1 130 ? -6.48 -15.945 -11.711 1 97.69 130 LEU B C 1
ATOM 2257 O O . LEU B 1 130 ? -5.746 -15.719 -12.68 1 97.69 130 LEU B O 1
ATOM 2261 N N . GLY B 1 131 ? -7.699 -16.516 -11.758 1 97 131 GLY B N 1
ATOM 2262 C CA . GLY B 1 131 ? -8.234 -16.891 -13.055 1 97 131 GLY B CA 1
ATOM 2263 C C . GLY B 1 131 ? -8.406 -15.703 -13.992 1 97 131 GLY B C 1
ATOM 2264 O O . GLY B 1 131 ? -8.117 -15.805 -15.188 1 97 131 GLY B O 1
ATOM 2265 N N . ASP B 1 132 ? -8.906 -14.609 -13.492 1 97.19 132 ASP B N 1
ATOM 2266 C CA . ASP B 1 132 ? -9.031 -13.391 -14.281 1 97.19 132 ASP B CA 1
ATOM 2267 C C . ASP B 1 132 ? -7.672 -12.945 -14.82 1 97.19 132 ASP B C 1
ATOM 2269 O O . ASP B 1 132 ? -7.527 -12.68 -16.016 1 97.19 132 ASP B O 1
ATOM 2273 N N . ALA B 1 133 ? -6.703 -12.945 -13.961 1 96.56 133 ALA B N 1
ATOM 2274 C CA . ALA B 1 133 ? -5.367 -12.492 -14.336 1 96.56 133 ALA B CA 1
ATOM 2275 C C . ALA B 1 133 ? -4.75 -13.422 -15.375 1 96.56 133 ALA B C 1
ATOM 2277 O O . ALA B 1 133 ? -4.031 -12.969 -16.266 1 96.56 133 ALA B O 1
ATOM 2278 N N . MET B 1 134 ? -4.977 -14.68 -15.227 1 94.88 134 MET B N 1
ATOM 2279 C CA . MET B 1 134 ? -4.48 -15.656 -16.188 1 94.88 134 MET B CA 1
ATOM 2280 C C . MET B 1 134 ? -5.02 -15.359 -17.594 1 94.88 134 MET B C 1
ATOM 2282 O O . MET B 1 134 ? -4.359 -15.656 -18.594 1 94.88 134 MET B O 1
ATOM 2286 N N . ASN B 1 135 ? -6.176 -14.734 -17.656 1 93.88 135 ASN B N 1
ATOM 2287 C CA . ASN B 1 135 ? -6.801 -14.414 -18.922 1 93.88 135 ASN B CA 1
ATOM 2288 C C . ASN B 1 135 ? -6.551 -12.961 -19.328 1 93.88 135 ASN B C 1
ATOM 2290 O O . ASN B 1 135 ? -7.172 -12.445 -20.25 1 93.88 135 ASN B O 1
ATOM 2294 N N . GLY B 1 136 ? -5.691 -12.32 -18.562 1 92.5 136 GLY B N 1
ATOM 2295 C CA . GLY B 1 136 ? -5.297 -10.953 -18.875 1 92.5 136 GLY B CA 1
ATOM 2296 C C . GLY B 1 136 ? -6.391 -9.945 -18.609 1 92.5 136 GLY B C 1
ATOM 2297 O O . GLY B 1 136 ? -6.488 -8.922 -19.297 1 92.5 136 GLY B O 1
ATOM 2298 N N . ARG B 1 137 ? -7.203 -10.32 -17.625 1 92.44 137 ARG B N 1
ATOM 2299 C CA . ARG B 1 137 ? -8.344 -9.453 -17.344 1 92.44 137 ARG B CA 1
ATOM 2300 C C . ARG B 1 137 ? -8.398 -9.094 -15.859 1 92.44 137 ARG B C 1
ATOM 2302 O O . ARG B 1 137 ? -7.793 -9.781 -15.023 1 92.44 137 ARG B O 1
ATOM 2309 N N . LEU B 1 138 ? -9.086 -8.023 -15.641 1 95.12 138 LEU B N 1
ATOM 2310 C CA . LEU B 1 138 ? -9.461 -7.68 -14.273 1 95.12 138 LEU B CA 1
ATOM 2311 C C . LEU B 1 138 ? -10.844 -8.234 -13.938 1 95.12 138 LEU B C 1
ATOM 2313 O O . LEU B 1 138 ? -11.625 -8.547 -14.836 1 95.12 138 LEU B O 1
ATOM 2317 N N . GLY B 1 139 ? -11.031 -8.352 -12.711 1 93.44 139 GLY B N 1
ATOM 2318 C CA . GLY B 1 139 ? -12.344 -8.797 -12.281 1 93.44 139 GLY B CA 1
ATOM 2319 C C . GLY B 1 139 ? -13.312 -7.648 -12.023 1 93.44 139 GLY B C 1
ATOM 2320 O O . GLY B 1 139 ? -12.914 -6.48 -12.039 1 93.44 139 GLY B O 1
ATOM 2321 N N . GLY B 1 140 ? -14.617 -7.992 -11.836 1 87.44 140 GLY B N 1
ATOM 2322 C CA . GLY B 1 140 ? -15.617 -7.012 -11.438 1 87.44 140 GLY B CA 1
ATOM 2323 C C . GLY B 1 140 ? -16.016 -6.074 -12.57 1 87.44 140 GLY B C 1
ATOM 2324 O O . GLY B 1 140 ? -16.578 -5.008 -12.32 1 87.44 140 GLY B O 1
ATOM 2325 N N . GLY B 1 141 ? -15.703 -6.469 -13.734 1 83.88 141 GLY B N 1
ATOM 2326 C CA . GLY B 1 141 ? -16.047 -5.609 -14.859 1 83.88 141 GLY B CA 1
ATOM 2327 C C . GLY B 1 141 ? -15.148 -4.387 -14.961 1 83.88 141 GLY B C 1
ATOM 2328 O O . GLY B 1 141 ? -15.516 -3.398 -15.602 1 83.88 141 GLY B O 1
ATOM 2329 N N . LEU B 1 142 ? -14.031 -4.508 -14.32 1 83.81 142 LEU B N 1
ATOM 2330 C CA . LEU B 1 142 ? -13.117 -3.367 -14.289 1 83.81 142 LEU B CA 1
ATOM 2331 C C . LEU B 1 142 ? -12.18 -3.387 -15.492 1 83.81 142 LEU B C 1
ATOM 2333 O O . LEU B 1 142 ? -11.914 -4.449 -16.062 1 83.81 142 LEU B O 1
ATOM 2337 N N . SER B 1 143 ? -11.844 -2.17 -16.047 1 76.69 143 SER B N 1
ATOM 2338 C CA . SER B 1 143 ? -10.828 -1.995 -17.094 1 76.69 143 SER B CA 1
ATOM 2339 C C . SER B 1 143 ? -9.633 -1.204 -16.562 1 76.69 143 SER B C 1
ATOM 2341 O O . SER B 1 143 ? -9.766 -0.414 -15.633 1 76.69 143 SER B O 1
ATOM 2343 N N . PRO B 1 144 ? -8.414 -1.645 -17.109 1 65.38 144 PRO B N 1
ATOM 2344 C CA . PRO B 1 144 ? -7.258 -0.858 -16.656 1 65.38 144 PRO B CA 1
ATOM 2345 C C . PRO B 1 144 ? -7.395 0.626 -17 1 65.38 144 PRO B C 1
ATOM 2347 O O . PRO B 1 144 ? -7.969 0.983 -18.031 1 65.38 144 PRO B O 1
ATOM 2350 N N . LEU B 1 145 ? -7.281 1.517 -16 1 56.88 145 LEU B N 1
ATOM 2351 C CA . LEU B 1 145 ? -7.324 2.949 -16.266 1 56.88 145 LEU B CA 1
ATOM 2352 C C . LEU B 1 145 ? -6.176 3.365 -17.188 1 56.88 145 LEU B C 1
ATOM 2354 O O . LEU B 1 145 ? -6.309 4.309 -17.969 1 56.88 145 LEU B O 1
ATOM 2358 N N . ILE B 1 146 ? -4.84 3.109 -16.766 1 53.31 146 ILE B N 1
ATOM 2359 C CA . ILE B 1 146 ? -3.686 3.658 -17.469 1 53.31 146 ILE B CA 1
ATOM 2360 C C . ILE B 1 146 ? -3.43 2.859 -18.734 1 53.31 146 ILE B C 1
ATOM 2362 O O . ILE B 1 146 ? -3.346 1.63 -18.703 1 53.31 146 ILE B O 1
ATOM 2366 N N . ASP B 1 147 ? -3.83 3.418 -19.812 1 47.38 147 ASP B N 1
ATOM 2367 C CA . ASP B 1 147 ? -3.365 2.963 -21.109 1 47.38 147 ASP B CA 1
ATOM 2368 C C . ASP B 1 147 ? -1.842 2.857 -21.141 1 47.38 147 ASP B C 1
ATOM 2370 O O . ASP B 1 147 ? -1.14 3.801 -20.781 1 47.38 147 ASP B O 1
ATOM 2374 N N . ASP B 1 148 ? -1.229 1.704 -20.906 1 44.56 148 ASP B N 1
ATOM 2375 C CA . ASP B 1 148 ? 0.198 1.423 -21.031 1 44.56 148 ASP B CA 1
ATOM 2376 C C . ASP B 1 148 ? 0.828 2.268 -22.141 1 44.56 148 ASP B C 1
ATOM 2378 O O . ASP B 1 148 ? 1.986 2.059 -22.5 1 44.56 148 ASP B O 1
ATOM 2382 N N . THR B 1 149 ? 0.163 2.967 -22.953 1 38.69 149 THR B N 1
ATOM 2383 C CA . THR B 1 149 ? 0.885 3.525 -24.094 1 38.69 149 THR B CA 1
ATOM 2384 C C . THR B 1 149 ? 2.002 4.453 -23.625 1 38.69 149 THR B C 1
ATOM 2386 O O . THR B 1 149 ? 2.869 4.836 -24.406 1 38.69 149 THR B O 1
ATOM 2389 N N . ASP B 1 150 ? 1.865 5.156 -22.531 1 38.66 150 ASP B N 1
ATOM 2390 C CA . ASP B 1 150 ? 2.895 6.172 -22.328 1 38.66 150 ASP B CA 1
ATOM 2391 C C . ASP B 1 150 ? 4.109 5.582 -21.625 1 38.66 150 ASP B C 1
ATOM 2393 O O . ASP B 1 150 ? 4.562 6.113 -20.609 1 38.66 150 ASP B O 1
ATOM 2397 N N . THR B 1 151 ? 4.273 4.344 -21.5 1 39.47 151 THR B N 1
ATOM 2398 C CA . THR B 1 151 ? 5.539 3.854 -20.953 1 39.47 151 THR B CA 1
ATOM 2399 C C . THR B 1 151 ? 6.703 4.277 -21.844 1 39.47 151 THR B C 1
ATOM 2401 O O . THR B 1 151 ? 6.703 4.008 -23.047 1 39.47 151 THR B O 1
ATOM 2404 N N . PRO B 1 152 ? 7.477 5.316 -21.5 1 38.31 152 PRO B N 1
ATOM 2405 C CA . PRO B 1 152 ? 8.609 5.605 -22.391 1 38.31 152 PRO B CA 1
ATOM 2406 C C . PRO B 1 152 ? 9.359 4.348 -22.812 1 38.31 152 PRO B C 1
ATOM 2408 O O . PRO B 1 152 ? 9.477 3.398 -22.031 1 38.31 152 PRO B O 1
ATOM 2411 N N . ALA B 1 153 ? 9.383 4.113 -24.172 1 39 153 ALA B N 1
ATOM 2412 C CA . ALA B 1 153 ? 10.156 3.057 -24.828 1 39 153 ALA B CA 1
ATOM 2413 C C . ALA B 1 153 ? 11.539 2.916 -24.188 1 39 153 ALA B C 1
ATOM 2415 O O . ALA B 1 153 ? 12.148 3.91 -23.781 1 39 153 ALA B O 1
ATOM 2416 N N . ALA B 1 154 ? 11.953 1.749 -23.797 1 38 154 ALA B N 1
ATOM 2417 C CA . ALA B 1 154 ? 13.312 1.47 -23.359 1 38 154 ALA B CA 1
ATOM 2418 C C . ALA B 1 154 ? 14.336 2.176 -24.234 1 38 154 ALA B C 1
ATOM 2420 O O . ALA B 1 154 ? 14.148 2.271 -25.453 1 38 154 ALA B O 1
ATOM 2421 N N . PRO B 1 155 ? 15.203 3.113 -23.781 1 37.19 155 PRO B N 1
ATOM 2422 C CA . PRO B 1 155 ? 16.203 3.672 -24.688 1 37.19 155 PRO B CA 1
ATOM 2423 C C . PRO B 1 155 ? 16.859 2.609 -25.578 1 37.19 155 PRO B C 1
ATOM 2425 O O . PRO B 1 155 ? 17.031 1.469 -25.141 1 37.19 155 PRO B O 1
ATOM 2428 N N . ARG B 1 156 ? 16.609 2.697 -26.891 1 34.56 156 ARG B N 1
ATOM 2429 C CA . ARG B 1 156 ? 17.328 1.856 -27.859 1 34.56 156 ARG B CA 1
ATOM 2430 C C . ARG B 1 156 ? 18.797 1.701 -27.469 1 34.56 156 ARG B C 1
ATOM 2432 O O . ARG B 1 156 ? 19.484 2.693 -27.25 1 34.56 156 ARG B O 1
ATOM 2439 N N . ALA B 1 157 ? 19.109 0.529 -27.047 1 33.16 157 ALA B N 1
ATOM 2440 C CA . ALA B 1 157 ? 20.516 0.175 -26.922 1 33.16 157 ALA B CA 1
ATOM 2441 C C . ALA B 1 157 ? 21.328 0.701 -28.094 1 33.16 157 ALA B C 1
ATOM 2443 O O . ALA B 1 157 ? 21 0.434 -29.25 1 33.16 157 ALA B O 1
ATOM 2444 N N . LEU B 1 158 ? 21.891 1.906 -28.016 1 33.44 158 LEU B N 1
ATOM 2445 C CA . LEU B 1 158 ? 22.922 2.283 -28.984 1 33.44 158 LEU B CA 1
ATOM 2446 C C . LEU B 1 158 ? 23.891 1.128 -29.219 1 33.44 158 LEU B C 1
ATOM 2448 O O . LEU B 1 158 ? 24.453 0.57 -28.266 1 33.44 158 LEU B O 1
ATOM 2452 N N . ASN B 1 159 ? 23.625 0.265 -30.219 1 28.75 159 ASN B N 1
ATOM 2453 C CA . ASN B 1 159 ? 24.594 -0.682 -30.75 1 28.75 159 ASN B CA 1
ATOM 2454 C C . ASN B 1 159 ? 25.984 -0.072 -30.828 1 28.75 159 ASN B C 1
ATOM 2456 O O . ASN B 1 159 ? 26.172 1.01 -31.391 1 28.75 159 ASN B O 1
ATOM 2460 N N . ALA B 1 160 ? 27.109 -0.572 -30.281 1 26.3 160 ALA B N 1
ATOM 2461 C CA . ALA B 1 160 ? 28.5 -0.342 -30.641 1 26.3 160 ALA B CA 1
ATOM 2462 C C . ALA B 1 160 ? 28.766 -0.815 -32.062 1 26.3 160 ALA B C 1
ATOM 2464 O O . ALA B 1 160 ? 28.203 -1.814 -32.531 1 26.3 160 ALA B O 1
#

InterPro domains:
  IPR000944 Transcription regulator Rrf2 [PF02082] (2-135)
  IPR000944 Transcription regulator Rrf2 [PS51197] (1-135)
  IPR000944 Transcription regulator Rrf2 [PTHR33221] (2-135)
  IPR000944 Transcription regulator Rrf2 [TIGR00738] (2-134)
  IPR030489 Transcription regulator Rrf2-type, conserved site [PS01332] (47-65)
  IPR036388 Winged helix-like DNA-binding domain superfamily [G3DSA:1.10.10.10] (1-138)
  IPR036390 Winged helix DNA-binding domain superfamily [SSF46785] (1-135)

Solvent-accessible surface area (backbone atoms only — not comparable to full-atom values): 18158 Å² total; per-residue (Å²): 89,64,52,69,66,45,52,52,44,50,50,51,51,49,56,29,54,72,45,73,84,36,69,41,39,68,68,56,51,21,63,76,58,72,40,60,58,73,58,46,50,54,48,51,50,54,37,32,75,70,57,49,29,43,78,46,79,69,95,85,26,24,33,26,60,61,55,61,43,67,77,37,28,47,44,59,55,44,37,70,66,68,37,74,76,34,58,42,48,65,64,23,89,87,57,62,37,78,58,87,82,56,96,38,73,90,74,30,46,62,52,56,53,52,47,39,18,48,49,42,22,43,53,40,33,58,42,17,18,50,38,30,28,75,70,74,39,59,22,81,84,47,70,74,77,74,69,73,77,76,56,79,71,74,79,74,76,78,77,131,89,64,52,69,65,43,54,51,44,51,50,51,51,48,56,29,54,71,44,72,83,36,68,41,39,67,68,56,51,20,62,77,60,70,40,60,60,74,59,46,51,54,46,52,49,52,36,32,76,70,58,50,30,43,78,47,80,69,97,85,25,24,33,26,59,61,55,62,43,66,76,38,29,48,46,60,55,44,37,71,65,69,36,74,77,36,58,43,48,65,65,24,88,86,57,62,37,77,59,87,80,55,97,38,73,90,74,31,46,62,52,54,54,52,46,40,17,48,50,41,22,43,54,40,32,58,41,16,18,50,39,30,28,76,70,76,38,57,23,81,84,49,72,74,76,74,68,74,76,77,58,80,72,73,78,74,76,78,76,131

Secondary structure (DSSP, 8-state):
---HHHHHHHHHHHHHHHTTT--B-HHHHHHHHT--HHHHHHHHHHHHHTTSEEEE-STT-EEEESS-GGG-BHHHHHHHHH----SSGGG-SSS----TT-S-TTT-HHHHHHHHHHHHHHHHHHH-BHHHHHTT--STT---SS-GGGS---------/---HHHHHHHHHHHHHHHTTT--B-HHHHHHHHT--HHHHHHHHHHHHHTTSEEEE-STT-EEEESS-GGG-BHHHHHHHHH----SSGGG-SSS----TT-S-TTT-HHHHHHHHHHHHHHHHHHH-BHHHHHTT--STT---SS-GGGS---------

Sequence (320 aa):
MISQKAKYGFRALFALADAEGGQLRIEDIAERQRIPRKFLEQILLDLKHHGLVVSFRGKNGGYALRRDPKDISFTEVLRLIDGPIAPLPCLSRTAYRACEDCEGETACRMRLVFGAAYDRMLEVLETTSLGDAMNGRLGGGLSPLIDDTDTPAAPRALNAMISQKAKYGFRALFALADAEGGQLRIEDIAERQRIPRKFLEQILLDLKHHGLVVSFRGKNGGYALRRDPKDISFTEVLRLIDGPIAPLPCLSRTAYRACEDCEGETACRMRLVFGAAYDRMLEVLETTSLGDAMNGRLGGGLSPLIDDTDTPAAPRALNA

Organism: Rhodospirillum rubrum (strain ATCC 11170 / ATH 1.1.1 / DSM 467 / LMG 4362 / NCIMB 8255 / S1) (NCBI:txid269796)